Protein AF-A0A1Q6YD82-F1 (afdb_monomer_lite)

Sequence (208 aa):
MDAFDALAGPDLHSLDPSGGVLVVTTYWRPRSGDPNPEQPGEKLSILSYLPTDADELCPCGSGNSFGACCQPLPYWRPVCPNPGMQGYSLVHPQSARFTTIPAEVVYAFLQDDERLYCVEDTPQRAFWTYWGDPAFDTPPFGTLCFGDLELQENHTLSVSGLSDARMEVLLDLLSPLRLGTPKIQRDAFPRLEKPARKTSRRKRRRIF

Secondary structure (DSSP, 8-state):
--HHHHH--S-GGGS-TTSEEEEEEEEEEEPTT-SSTTSSEEEEEEEEEEE--TTSBPTTSSSSBGGGTTTT-SEE--EEEPGGG--EEE---EEEEEES--HHHHHHHHHH-TTEEEEEEETTEEEEEE-TTTT-EETTTEEE--EEEEEETTTEEEEEESSHHHHHHHHHHTGGG-----EEEE-----EEPPP------------

Structure (mmCIF, N/CA/C/O backbone):
data_AF-A0A1Q6YD82-F1
#
_entry.id   AF-A0A1Q6YD82-F1
#
loop_
_atom_site.group_PDB
_atom_site.id
_atom_site.type_symbol
_atom_site.label_atom_id
_atom_site.label_alt_id
_atom_site.label_comp_id
_atom_site.label_asym_id
_atom_site.label_entity_id
_atom_site.label_seq_id
_atom_site.pdbx_PDB_ins_code
_atom_site.Cartn_x
_atom_site.Cartn_y
_atom_site.Cartn_z
_atom_site.occupancy
_atom_site.B_iso_or_equiv
_atom_site.auth_seq_id
_atom_site.auth_comp_id
_atom_site.auth_asym_id
_atom_site.auth_atom_id
_atom_site.pdbx_PDB_model_num
ATOM 1 N N . MET A 1 1 ? 0.588 21.227 -6.118 1.00 43.66 1 MET A N 1
ATOM 2 C CA . MET A 1 1 ? 1.764 20.461 -5.675 1.00 43.66 1 MET A CA 1
ATOM 3 C C . MET A 1 1 ? 1.416 19.016 -5.946 1.00 43.66 1 MET A C 1
ATOM 5 O O . MET A 1 1 ? 0.364 18.592 -5.476 1.00 43.66 1 MET A O 1
ATOM 9 N N . ASP A 1 2 ? 2.153 18.354 -6.836 1.00 56.25 2 ASP A N 1
ATOM 10 C CA . ASP A 1 2 ? 1.867 16.968 -7.218 1.00 56.25 2 ASP A CA 1
ATOM 11 C C . ASP A 1 2 ? 2.064 16.059 -5.990 1.00 56.25 2 ASP A C 1
ATOM 13 O O . ASP A 1 2 ? 2.921 16.331 -5.148 1.00 56.25 2 ASP A O 1
ATOM 17 N N . ALA A 1 3 ? 1.279 14.987 -5.866 1.00 55.94 3 ALA A N 1
ATOM 18 C CA . ALA A 1 3 ? 1.487 13.967 -4.838 1.00 55.94 3 ALA A CA 1
ATOM 19 C C . ALA A 1 3 ? 2.928 13.433 -4.877 1.00 55.94 3 ALA A C 1
ATOM 21 O O . ALA A 1 3 ? 3.490 13.101 -3.839 1.00 55.94 3 ALA A O 1
ATOM 22 N N . PHE A 1 4 ? 3.559 13.426 -6.053 1.00 55.34 4 PHE A N 1
ATOM 23 C CA . PHE A 1 4 ? 4.973 13.092 -6.191 1.00 55.34 4 PHE A CA 1
ATOM 24 C C . PHE A 1 4 ? 5.925 14.193 -5.739 1.00 55.34 4 PHE A C 1
ATOM 26 O O . PHE A 1 4 ? 6.947 13.851 -5.166 1.00 55.34 4 PHE A O 1
ATOM 33 N N . ASP A 1 5 ? 5.603 15.478 -5.909 1.00 54.44 5 ASP A N 1
ATOM 34 C CA . ASP A 1 5 ? 6.431 16.572 -5.372 1.00 54.44 5 ASP A CA 1
ATOM 35 C C . ASP A 1 5 ? 6.497 16.511 -3.839 1.00 54.44 5 ASP A C 1
ATOM 37 O O . ASP A 1 5 ? 7.503 16.877 -3.239 1.00 54.44 5 ASP A O 1
ATOM 41 N N . ALA A 1 6 ? 5.426 16.023 -3.201 1.00 57.69 6 ALA A N 1
ATOM 42 C CA . ALA A 1 6 ? 5.379 15.800 -1.759 1.00 57.69 6 ALA A CA 1
ATOM 43 C C . ALA A 1 6 ? 6.168 14.553 -1.306 1.00 57.69 6 ALA A C 1
ATOM 45 O O . ALA A 1 6 ? 6.563 14.475 -0.145 1.00 57.69 6 ALA A O 1
ATOM 46 N N . LEU A 1 7 ? 6.388 13.581 -2.202 1.00 59.81 7 LEU A N 1
ATOM 47 C CA . LEU A 1 7 ? 7.054 12.300 -1.915 1.00 59.81 7 LEU A CA 1
ATOM 48 C C . LEU A 1 7 ? 8.500 12.223 -2.425 1.00 59.81 7 LEU A C 1
ATOM 50 O O . LEU A 1 7 ? 9.268 11.364 -1.987 1.00 59.81 7 LEU A O 1
ATOM 54 N N . ALA A 1 8 ? 8.864 13.072 -3.381 1.00 57.47 8 ALA A N 1
ATOM 55 C CA . ALA A 1 8 ? 10.158 13.073 -4.033 1.00 57.47 8 ALA A CA 1
ATOM 56 C C . ALA A 1 8 ? 11.195 13.781 -3.155 1.00 57.47 8 ALA A C 1
ATOM 58 O O . ALA A 1 8 ? 11.145 14.991 -2.941 1.00 57.47 8 ALA A O 1
ATOM 59 N N . GLY A 1 9 ? 12.166 13.003 -2.670 1.00 58.22 9 GLY A N 1
ATOM 60 C CA . GLY A 1 9 ? 13.460 13.514 -2.217 1.00 58.22 9 GLY A CA 1
ATOM 61 C C . GLY A 1 9 ? 14.303 14.048 -3.394 1.00 58.22 9 GLY A C 1
ATOM 62 O O . GLY A 1 9 ? 13.735 14.433 -4.413 1.00 58.22 9 GLY A O 1
ATOM 63 N N . PRO A 1 10 ? 15.648 14.105 -3.292 1.00 50.78 10 PRO A N 1
ATOM 64 C CA . PRO A 1 10 ? 16.504 14.833 -4.236 1.00 50.78 10 PRO A CA 1
ATOM 65 C C . PRO A 1 10 ? 16.157 14.559 -5.708 1.00 50.78 10 PRO A C 1
ATOM 67 O O . PRO A 1 10 ? 16.066 13.414 -6.135 1.00 50.78 10 PRO A O 1
ATOM 70 N N . ASP A 1 11 ? 15.954 15.664 -6.426 1.00 67.94 11 ASP A N 1
ATOM 71 C CA . ASP A 1 11 ? 15.552 15.833 -7.823 1.00 67.94 11 ASP A CA 1
ATOM 72 C C . ASP A 1 11 ? 15.415 14.541 -8.658 1.00 67.94 11 ASP A C 1
ATOM 74 O O . ASP A 1 11 ? 16.402 13.989 -9.158 1.00 67.94 11 ASP A O 1
ATOM 78 N N . LEU A 1 12 ? 14.167 14.104 -8.881 1.00 69.75 12 LEU A N 1
ATOM 79 C CA . LEU A 1 12 ? 13.794 13.018 -9.800 1.00 69.75 12 LEU A CA 1
ATOM 80 C C . LEU A 1 12 ? 14.425 13.172 -11.197 1.00 69.75 12 LEU A C 1
ATOM 82 O O . LEU A 1 12 ? 14.598 12.179 -11.906 1.00 69.75 12 LEU A O 1
ATOM 86 N N . HIS A 1 13 ? 14.804 14.391 -11.603 1.00 71.00 13 HIS A N 1
ATOM 87 C CA . HIS A 1 13 ? 15.497 14.649 -12.866 1.00 71.00 13 HIS A CA 1
ATOM 88 C C . HIS A 1 13 ? 16.935 14.106 -12.922 1.00 71.00 13 HIS A C 1
ATOM 90 O O . HIS A 1 13 ? 17.518 14.061 -14.009 1.00 71.00 13 HIS A O 1
ATOM 96 N N . SER A 1 14 ? 17.514 13.698 -11.789 1.00 76.88 14 SER A N 1
ATOM 97 C CA . SER A 1 14 ? 18.852 13.096 -11.711 1.00 76.88 14 SER A CA 1
ATOM 98 C C . SER A 1 14 ? 18.877 11.584 -11.979 1.00 76.88 14 SER A C 1
ATOM 100 O O . SER A 1 14 ? 19.946 11.034 -12.250 1.00 76.88 14 SER A O 1
ATOM 102 N N . LEU A 1 15 ? 17.719 10.917 -11.939 1.00 84.19 15 LEU A N 1
ATOM 103 C CA . LEU A 1 15 ? 17.589 9.474 -12.158 1.00 84.19 15 LEU A CA 1
ATOM 104 C C . LEU A 1 15 ? 17.652 9.118 -13.651 1.00 84.19 15 LEU A C 1
ATOM 106 O O . LEU A 1 15 ? 17.243 9.913 -14.500 1.00 84.19 15 LEU A O 1
ATOM 110 N N . ASP A 1 16 ? 18.114 7.905 -13.989 1.00 87.69 16 ASP A N 1
ATOM 111 C CA . ASP A 1 16 ? 17.990 7.392 -15.361 1.00 87.69 16 ASP A CA 1
ATOM 112 C C . ASP A 1 16 ? 16.533 6.976 -15.627 1.00 87.69 16 ASP A C 1
ATOM 114 O O . ASP A 1 16 ? 16.087 5.954 -15.104 1.00 87.69 16 ASP A O 1
ATOM 118 N N . PRO A 1 17 ? 15.779 7.692 -16.483 1.00 86.31 17 PRO A N 1
ATOM 119 C CA . PRO A 1 17 ? 14.389 7.356 -16.786 1.00 86.31 17 PRO A CA 1
ATOM 120 C C . PRO A 1 17 ? 14.174 5.963 -17.386 1.00 86.31 17 PRO A C 1
ATOM 122 O O . PRO A 1 17 ? 13.046 5.471 -17.443 1.00 86.31 17 PRO A O 1
ATOM 125 N N . SER A 1 18 ? 15.231 5.349 -17.913 1.00 90.44 18 SER A N 1
ATOM 126 C CA . SER A 1 18 ? 15.182 4.036 -18.558 1.00 90.44 18 SER A CA 1
ATOM 127 C C . SER A 1 18 ? 15.859 2.936 -17.743 1.00 90.44 18 SER A C 1
ATOM 129 O O . SER A 1 18 ? 15.868 1.800 -18.203 1.00 90.44 18 SER A O 1
ATOM 131 N N . GLY A 1 19 ? 16.438 3.243 -16.581 1.00 91.88 19 GLY A N 1
ATOM 132 C CA . GLY A 1 19 ? 17.261 2.292 -15.829 1.00 91.88 19 GLY A CA 1
ATOM 133 C C . GLY A 1 19 ? 16.554 1.622 -14.652 1.00 91.88 19 GLY A C 1
ATOM 134 O O . GLY A 1 19 ? 17.240 1.061 -13.804 1.00 91.88 19 GLY A O 1
ATOM 135 N N . GLY A 1 20 ? 15.235 1.784 -14.508 1.00 94.00 20 GLY A N 1
ATOM 136 C CA . GLY A 1 20 ? 14.529 1.326 -13.316 1.00 94.00 20 GLY A CA 1
ATOM 137 C C . GLY A 1 20 ? 13.074 1.764 -13.224 1.00 94.00 20 GLY A C 1
ATOM 138 O O . GLY A 1 20 ? 12.475 2.237 -14.195 1.00 94.00 20 GLY A O 1
ATOM 139 N N . VAL A 1 21 ? 12.509 1.618 -12.029 1.00 94.69 21 VAL A N 1
ATOM 140 C CA . VAL A 1 21 ? 11.152 2.049 -11.669 1.00 94.69 21 VAL A CA 1
ATOM 141 C C . VAL A 1 21 ? 11.162 2.856 -10.374 1.00 94.69 21 VAL A C 1
ATOM 143 O O . VAL A 1 21 ? 12.097 2.786 -9.579 1.00 94.69 21 VAL A O 1
ATOM 146 N N . LEU A 1 22 ? 10.097 3.620 -10.150 1.00 94.25 22 LEU A N 1
ATOM 147 C CA . LEU A 1 22 ? 9.869 4.281 -8.870 1.00 94.25 22 LEU A CA 1
ATOM 148 C C . LEU A 1 22 ? 9.082 3.355 -7.947 1.00 94.25 22 LEU A C 1
ATOM 150 O O . LEU A 1 22 ? 8.124 2.719 -8.387 1.00 94.25 22 LEU A O 1
ATOM 154 N N . VAL A 1 23 ? 9.457 3.310 -6.675 1.00 95.06 23 VAL A N 1
ATOM 155 C CA . VAL A 1 23 ? 8.796 2.512 -5.646 1.00 95.06 23 VAL A CA 1
ATOM 156 C C . VAL A 1 23 ? 8.188 3.449 -4.611 1.00 95.06 23 VAL A C 1
ATOM 158 O O . VAL A 1 23 ? 8.889 4.265 -4.021 1.00 95.06 23 VAL A O 1
ATOM 161 N N . VAL A 1 24 ? 6.881 3.333 -4.397 1.00 94.56 24 VAL A N 1
ATOM 162 C CA . VAL A 1 24 ? 6.167 3.996 -3.307 1.00 94.56 24 VAL A CA 1
ATOM 163 C C . VAL A 1 24 ? 6.117 3.032 -2.134 1.00 94.56 24 VAL A C 1
ATOM 165 O O . VAL A 1 24 ? 5.466 1.985 -2.205 1.00 94.56 24 VAL A O 1
ATOM 168 N N . THR A 1 25 ? 6.784 3.402 -1.048 1.00 94.62 25 THR A N 1
ATOM 169 C CA . THR A 1 25 ? 6.728 2.662 0.210 1.00 94.62 25 THR A CA 1
ATOM 170 C C . THR A 1 25 ? 6.142 3.544 1.289 1.00 94.62 25 THR A C 1
ATOM 172 O O . THR A 1 25 ? 6.463 4.727 1.387 1.00 94.62 25 THR A O 1
ATOM 175 N N . THR A 1 26 ? 5.284 2.959 2.111 1.00 94.19 26 THR A N 1
ATOM 176 C CA . THR A 1 26 ? 4.690 3.647 3.244 1.00 94.19 26 THR A CA 1
ATOM 177 C C . THR A 1 26 ? 5.098 2.943 4.520 1.00 94.19 26 THR A C 1
ATOM 179 O O . THR A 1 26 ? 5.109 1.717 4.562 1.00 94.19 26 THR A O 1
ATOM 182 N N . TYR A 1 27 ? 5.429 3.727 5.532 1.00 93.06 27 TYR A N 1
ATOM 183 C CA . TYR A 1 27 ? 5.873 3.286 6.839 1.00 93.06 27 TYR A CA 1
ATOM 184 C C . TYR A 1 27 ? 5.034 3.949 7.918 1.00 93.06 27 TYR A C 1
ATOM 186 O O . TYR A 1 27 ? 4.538 5.064 7.739 1.00 93.06 27 TYR A O 1
ATOM 194 N N . TRP A 1 28 ? 4.919 3.278 9.049 1.00 91.94 28 TRP A N 1
ATOM 195 C CA . TRP A 1 28 ? 4.417 3.836 10.286 1.00 91.94 28 TRP A CA 1
ATOM 196 C C . TRP A 1 28 ? 5.555 3.865 11.293 1.00 91.94 28 TRP A C 1
ATOM 198 O O . TRP A 1 28 ? 6.347 2.924 11.378 1.00 91.94 28 TRP A O 1
ATOM 208 N N . ARG A 1 29 ? 5.644 4.947 12.060 1.00 90.00 29 ARG A N 1
ATOM 209 C CA . ARG A 1 29 ? 6.560 5.028 13.195 1.00 90.00 29 ARG A CA 1
ATOM 210 C C . ARG A 1 29 ? 5.974 5.863 14.331 1.00 90.00 29 ARG A C 1
ATOM 212 O O . ARG A 1 29 ? 5.173 6.762 14.063 1.00 90.00 29 ARG A O 1
ATOM 219 N N . PRO A 1 30 ? 6.441 5.648 15.568 1.00 86.81 30 PRO A N 1
ATOM 220 C CA . PRO A 1 30 ? 6.255 6.584 16.670 1.00 86.81 30 PRO A CA 1
ATOM 221 C C . PRO A 1 30 ? 6.639 8.018 16.297 1.00 86.81 30 PRO A C 1
ATOM 223 O O . PRO A 1 30 ? 7.637 8.243 15.603 1.00 86.81 30 PRO A O 1
ATOM 226 N N . ARG A 1 31 ? 5.895 9.007 16.802 1.00 83.25 31 ARG A N 1
ATOM 227 C CA . ARG A 1 31 ? 6.305 10.413 16.686 1.00 83.25 31 ARG A CA 1
ATOM 228 C C . ARG A 1 31 ? 7.474 10.694 17.621 1.00 83.25 31 ARG A C 1
ATOM 230 O O . ARG A 1 31 ? 7.479 10.309 18.788 1.00 83.25 31 ARG A O 1
ATOM 237 N N . SER A 1 32 ? 8.465 11.422 17.116 1.00 77.31 32 SER A N 1
ATOM 238 C CA . SER A 1 32 ? 9.599 11.844 17.938 1.00 77.31 32 SER A CA 1
ATOM 239 C C . SER A 1 32 ? 9.132 12.774 19.062 1.00 77.31 32 SER A C 1
ATOM 241 O O . SER A 1 32 ? 8.572 13.834 18.792 1.00 77.31 32 SER A O 1
ATOM 243 N N . GLY A 1 33 ? 9.433 12.411 20.311 1.00 75.00 33 GLY A N 1
ATOM 244 C CA . GLY A 1 33 ? 9.102 13.211 21.495 1.00 75.00 33 GLY A CA 1
ATOM 245 C C . GLY A 1 33 ? 7.693 12.992 22.051 1.00 75.00 33 GLY A C 1
ATOM 246 O O . GLY A 1 33 ? 7.305 13.724 22.961 1.00 75.00 33 GLY A O 1
ATOM 247 N N . ASP A 1 34 ? 6.944 12.011 21.537 1.00 78.06 34 ASP A N 1
ATOM 248 C CA . ASP A 1 34 ? 5.669 11.617 22.135 1.00 78.06 34 ASP A CA 1
ATOM 249 C C . ASP A 1 34 ? 5.903 10.970 23.517 1.00 78.06 34 ASP A C 1
ATOM 251 O O . ASP A 1 34 ? 6.768 10.092 23.628 1.00 78.06 34 ASP A O 1
ATOM 255 N N . PRO A 1 35 ? 5.190 11.388 24.586 1.00 75.06 35 PRO A N 1
ATOM 256 C CA . PRO A 1 35 ? 5.278 10.728 25.888 1.00 75.06 35 PRO A CA 1
ATOM 257 C C . PRO A 1 35 ? 4.839 9.259 25.845 1.00 75.06 35 PRO A C 1
ATOM 259 O O . PRO A 1 35 ? 5.261 8.488 26.708 1.00 75.06 35 PRO A O 1
ATOM 262 N N . ASN A 1 36 ? 4.017 8.873 24.865 1.00 73.31 36 ASN A N 1
ATOM 263 C CA . ASN A 1 36 ? 3.669 7.489 24.597 1.00 73.31 36 ASN A CA 1
ATOM 264 C C . ASN A 1 36 ? 4.132 7.114 23.177 1.00 73.31 36 ASN A C 1
ATOM 266 O O . ASN A 1 36 ? 3.394 7.308 22.216 1.00 73.31 36 ASN A O 1
ATOM 270 N N . PRO A 1 37 ? 5.348 6.567 23.006 1.00 68.50 37 PRO A N 1
ATOM 271 C CA . PRO A 1 37 ? 5.871 6.264 21.675 1.00 68.50 37 PRO A CA 1
ATOM 272 C C . PRO A 1 37 ? 5.014 5.237 20.924 1.00 68.50 37 PRO A C 1
ATOM 274 O O . PRO A 1 37 ? 5.007 5.233 19.699 1.00 68.50 37 PRO A O 1
ATOM 277 N N . GLU A 1 38 ? 4.243 4.412 21.628 1.00 66.56 38 GLU A N 1
ATOM 278 C CA . GLU A 1 38 ? 3.332 3.467 20.989 1.00 66.56 38 GLU A CA 1
ATOM 279 C C . GLU A 1 38 ? 2.109 4.173 20.363 1.00 66.56 38 GLU A C 1
ATOM 281 O O . GLU A 1 38 ? 1.569 3.688 19.376 1.00 66.56 38 GLU A O 1
ATOM 286 N N . GLN A 1 39 ? 1.667 5.343 20.854 1.00 68.12 39 GLN A N 1
ATOM 287 C CA . GLN A 1 39 ? 0.498 6.053 20.303 1.00 68.12 39 GLN A CA 1
ATOM 288 C C . GLN A 1 39 ? 0.482 7.565 20.624 1.00 68.12 39 GLN A C 1
ATOM 290 O O . GLN A 1 39 ? 0.620 7.906 21.799 1.00 68.12 39 GLN A O 1
ATOM 295 N N . PRO A 1 40 ? 0.124 8.466 19.674 1.00 73.88 40 PRO A N 1
ATOM 296 C CA . PRO A 1 40 ? -0.106 8.257 18.238 1.00 73.88 40 PRO A CA 1
ATOM 297 C C . PRO A 1 40 ? 1.164 8.408 17.375 1.00 73.88 40 PRO A C 1
ATOM 299 O O . PRO A 1 40 ? 1.996 9.293 17.572 1.00 73.88 40 PRO A O 1
ATOM 302 N N . GLY A 1 41 ? 1.270 7.592 16.325 1.00 80.56 41 GLY A N 1
ATOM 303 C CA . GLY A 1 41 ? 2.386 7.638 15.375 1.00 80.56 41 GLY A CA 1
ATOM 304 C C . GLY A 1 41 ? 2.234 8.642 14.223 1.00 80.56 41 GLY A C 1
ATOM 305 O O . GLY A 1 41 ? 1.307 9.459 14.146 1.00 80.56 41 GLY A O 1
ATOM 306 N N . GLU A 1 42 ? 3.178 8.583 13.291 1.00 86.50 42 GLU A N 1
ATOM 307 C CA . GLU A 1 42 ? 3.117 9.246 11.992 1.00 86.50 42 GLU A CA 1
ATOM 308 C C . GLU A 1 42 ? 3.302 8.246 10.851 1.00 86.50 42 GLU A C 1
ATOM 310 O O . GLU A 1 42 ? 4.023 7.252 10.962 1.00 86.50 42 GLU A O 1
ATOM 315 N N . LYS A 1 43 ? 2.637 8.536 9.732 1.00 88.94 43 LYS A N 1
ATOM 316 C CA . LYS A 1 43 ? 2.723 7.748 8.510 1.00 88.94 43 LYS A CA 1
ATOM 317 C C . LYS A 1 43 ? 3.652 8.452 7.531 1.00 88.94 43 LYS A C 1
ATOM 319 O O . LYS A 1 43 ? 3.345 9.541 7.049 1.00 88.94 43 LYS A O 1
ATOM 324 N N . LEU A 1 44 ? 4.785 7.828 7.241 1.00 89.31 44 LEU A N 1
ATOM 325 C CA . LEU A 1 44 ? 5.798 8.333 6.325 1.00 89.31 44 LEU A CA 1
ATOM 326 C C . LEU A 1 44 ? 5.647 7.634 4.977 1.00 89.31 44 LEU A C 1
ATOM 328 O O . LEU A 1 44 ? 5.667 6.411 4.907 1.00 89.31 44 LEU A O 1
ATOM 332 N N . SER A 1 45 ? 5.525 8.392 3.894 1.00 90.19 45 SER A N 1
ATOM 333 C CA . SER A 1 45 ? 5.568 7.833 2.541 1.00 90.19 45 SER A CA 1
ATOM 334 C C . SER A 1 45 ? 6.852 8.271 1.849 1.00 90.19 45 SER A C 1
ATOM 336 O O . SER A 1 45 ? 7.217 9.442 1.897 1.00 90.19 45 SER A O 1
ATOM 338 N N . ILE A 1 46 ? 7.543 7.318 1.233 1.00 89.75 46 ILE A N 1
ATOM 339 C CA . ILE A 1 46 ? 8.833 7.511 0.574 1.00 89.75 46 ILE A CA 1
ATOM 340 C C . ILE A 1 46 ? 8.713 7.047 -0.871 1.00 89.75 46 ILE A C 1
ATOM 342 O O . ILE A 1 46 ? 8.194 5.964 -1.149 1.00 89.75 46 ILE A O 1
ATOM 346 N N . LEU A 1 47 ? 9.241 7.861 -1.779 1.00 90.12 47 LEU A N 1
ATOM 347 C CA . LEU A 1 47 ? 9.484 7.481 -3.160 1.00 90.12 47 LEU A CA 1
ATOM 348 C C . LEU A 1 47 ? 10.962 7.115 -3.325 1.00 90.12 47 LEU A C 1
ATOM 350 O O . LEU A 1 47 ? 11.837 7.963 -3.150 1.00 90.12 47 LEU A O 1
ATOM 354 N N . SER A 1 48 ? 11.248 5.861 -3.659 1.00 90.69 48 SER A N 1
ATOM 355 C CA . SER A 1 48 ? 12.603 5.382 -3.943 1.00 90.69 48 SER A CA 1
ATOM 356 C C . SER A 1 48 ? 12.746 4.942 -5.399 1.00 90.69 48 SER A C 1
ATOM 358 O O . SER A 1 48 ? 11.766 4.785 -6.126 1.00 90.69 48 SER A O 1
ATOM 360 N N . TYR A 1 49 ? 13.988 4.786 -5.850 1.00 92.44 49 TYR A N 1
ATOM 361 C CA . TYR A 1 49 ? 14.308 4.305 -7.189 1.00 92.44 49 TYR A CA 1
ATOM 362 C C . TYR A 1 49 ? 14.848 2.882 -7.101 1.00 92.44 49 TYR A C 1
ATOM 364 O O . TYR A 1 49 ? 15.810 2.631 -6.375 1.00 92.44 49 TYR A O 1
ATOM 372 N N . LEU A 1 50 ? 14.233 1.969 -7.847 1.00 94.50 50 LEU A N 1
ATOM 373 C CA . LEU A 1 50 ? 14.673 0.589 -7.991 1.00 94.50 50 LEU A CA 1
ATOM 374 C C . LEU A 1 50 ? 15.319 0.435 -9.371 1.00 94.50 50 LEU A C 1
ATOM 376 O O . LEU A 1 50 ? 14.590 0.463 -10.367 1.00 94.50 50 LEU A O 1
ATOM 380 N N . PRO A 1 51 ? 16.656 0.295 -9.453 1.00 95.19 51 PRO A N 1
ATOM 381 C CA . PRO A 1 51 ? 17.320 -0.077 -10.694 1.00 95.19 51 PRO A CA 1
ATOM 382 C C . PRO A 1 51 ? 16.745 -1.385 -11.241 1.00 95.19 51 PRO A C 1
ATOM 384 O O . PRO A 1 51 ? 16.410 -2.288 -10.475 1.00 95.19 51 PRO A O 1
ATOM 387 N N . THR A 1 52 ? 16.578 -1.469 -12.555 1.00 95.75 52 THR A N 1
ATOM 388 C CA . THR A 1 52 ? 16.037 -2.656 -13.225 1.00 95.75 52 THR A CA 1
ATOM 389 C C . THR A 1 52 ? 16.612 -2.735 -14.628 1.00 95.75 52 THR A C 1
ATOM 391 O O . THR A 1 52 ? 16.465 -1.796 -15.420 1.00 95.75 52 THR A O 1
ATOM 394 N N . ASP A 1 53 ? 17.246 -3.856 -14.939 1.00 96.56 53 ASP A N 1
ATOM 395 C CA . ASP A 1 53 ? 17.820 -4.112 -16.252 1.00 96.56 53 ASP A CA 1
ATOM 396 C C . ASP A 1 53 ? 16.741 -4.552 -17.252 1.00 96.56 53 ASP A C 1
ATOM 398 O O . ASP A 1 53 ? 15.660 -5.023 -16.901 1.00 96.56 53 ASP A O 1
ATOM 402 N N . ALA A 1 54 ? 16.994 -4.334 -18.544 1.00 97.00 54 ALA A N 1
ATOM 403 C CA . ALA A 1 54 ? 15.980 -4.511 -19.588 1.00 97.00 54 ALA A CA 1
ATOM 404 C C . ALA A 1 54 ? 15.505 -5.971 -19.747 1.00 97.00 54 ALA A C 1
ATOM 406 O O . ALA A 1 54 ? 14.385 -6.206 -20.209 1.00 97.00 54 ALA A O 1
ATOM 407 N N . ASP A 1 55 ? 16.353 -6.935 -19.404 1.00 97.81 55 ASP A N 1
ATOM 408 C CA . ASP A 1 55 ? 16.100 -8.374 -19.469 1.00 97.81 55 ASP A CA 1
ATOM 409 C C . ASP A 1 55 ? 15.484 -8.947 -18.183 1.00 97.81 55 ASP A C 1
ATOM 411 O O . ASP A 1 55 ? 14.888 -10.024 -18.233 1.00 97.81 55 ASP A O 1
ATOM 415 N N . GLU A 1 56 ? 15.535 -8.216 -17.067 1.00 97.44 56 GLU A N 1
ATOM 416 C CA . GLU A 1 56 ? 14.881 -8.611 -15.818 1.00 97.44 56 GLU A CA 1
ATOM 417 C C . GLU A 1 56 ? 13.354 -8.573 -15.936 1.00 97.44 56 GLU A C 1
ATOM 419 O O . GLU A 1 56 ? 12.778 -7.819 -16.728 1.00 97.44 56 GLU A O 1
ATOM 424 N N . LEU A 1 57 ? 12.666 -9.371 -15.112 1.00 97.50 57 LEU A N 1
ATOM 425 C CA . LEU A 1 57 ? 11.211 -9.294 -14.992 1.00 97.50 57 LEU A CA 1
ATOM 426 C C . LEU A 1 57 ? 10.796 -7.903 -14.516 1.00 97.50 57 LEU A C 1
ATOM 428 O O . LEU A 1 57 ? 11.335 -7.363 -13.553 1.00 97.50 57 LEU A O 1
ATOM 432 N N . CYS A 1 58 ? 9.791 -7.330 -15.171 1.00 97.44 58 CYS A N 1
ATOM 433 C CA . CYS A 1 58 ? 9.328 -6.000 -14.837 1.00 97.44 58 CYS A CA 1
ATOM 434 C C . CYS A 1 58 ? 8.694 -5.991 -13.430 1.00 97.44 58 CYS A C 1
ATOM 436 O O . CYS A 1 58 ? 7.701 -6.697 -13.218 1.00 97.44 58 CYS A O 1
ATOM 438 N N . PRO A 1 59 ? 9.137 -5.106 -12.511 1.00 96.88 59 PRO A N 1
ATOM 439 C CA . PRO A 1 59 ? 8.600 -5.029 -11.147 1.00 96.88 59 PRO A CA 1
ATOM 440 C C . PRO A 1 59 ? 7.111 -4.671 -11.056 1.00 96.88 59 PRO A C 1
ATOM 442 O O . PRO A 1 59 ? 6.517 -4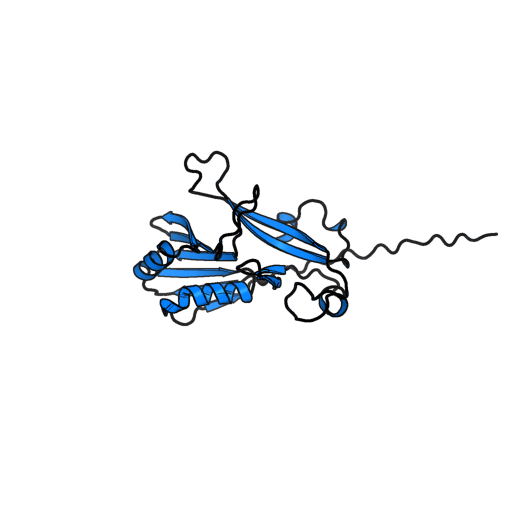.720 -9.991 1.00 96.88 59 PRO A O 1
ATOM 445 N N . CYS A 1 60 ? 6.469 -4.296 -12.161 1.00 95.06 60 CYS A N 1
ATOM 446 C CA . CYS A 1 60 ? 5.043 -3.989 -12.178 1.00 95.06 60 CYS A CA 1
ATOM 447 C C . CYS A 1 60 ? 4.140 -5.220 -11.981 1.00 95.06 60 CYS A C 1
ATOM 449 O O . CYS A 1 60 ? 2.930 -5.049 -11.854 1.00 95.06 60 CYS A O 1
ATOM 451 N N . GLY A 1 61 ? 4.704 -6.434 -12.011 1.00 92.56 61 GLY A N 1
ATOM 452 C CA . GLY A 1 61 ? 3.962 -7.688 -11.864 1.00 92.56 61 GLY A CA 1
ATOM 453 C C . GLY A 1 61 ? 3.336 -8.211 -13.162 1.00 92.56 61 GLY A C 1
ATOM 454 O O . GLY A 1 61 ? 2.577 -9.170 -13.129 1.00 92.56 61 GLY A O 1
ATOM 455 N N . SER A 1 62 ? 3.649 -7.622 -14.326 1.00 94.00 62 SER A N 1
ATOM 456 C CA . SER A 1 62 ? 3.045 -8.042 -15.608 1.00 94.00 62 SER A CA 1
ATOM 457 C C . SER A 1 62 ? 3.537 -9.390 -16.152 1.00 94.00 62 SER A C 1
ATOM 459 O O . SER A 1 62 ? 2.982 -9.878 -17.133 1.00 94.00 62 SER A O 1
ATOM 461 N N . GLY A 1 63 ? 4.617 -9.945 -15.593 1.00 94.88 63 GLY A N 1
ATOM 462 C CA . GLY A 1 63 ? 5.284 -11.153 -16.097 1.00 94.88 63 GLY A CA 1
ATOM 463 C C . GLY A 1 63 ? 6.169 -10.946 -17.336 1.00 94.88 63 GLY A C 1
ATOM 464 O O . GLY A 1 63 ? 6.875 -11.867 -17.733 1.00 94.88 63 GLY A O 1
ATOM 465 N N . ASN A 1 64 ? 6.177 -9.752 -17.937 1.00 97.38 64 ASN A N 1
ATOM 466 C CA . ASN A 1 64 ? 7.068 -9.412 -19.053 1.00 97.38 64 ASN A CA 1
ATOM 467 C C . ASN A 1 64 ? 8.427 -8.907 -18.556 1.00 97.38 64 ASN A C 1
ATOM 469 O O . ASN A 1 64 ? 8.528 -8.422 -17.428 1.00 97.38 64 ASN A O 1
ATOM 473 N N . SER A 1 65 ? 9.449 -8.921 -19.419 1.00 98.12 65 SER A N 1
ATOM 474 C CA . SER A 1 65 ? 10.711 -8.233 -19.126 1.00 98.12 65 SER A CA 1
ATOM 475 C C . SER A 1 65 ? 10.527 -6.712 -19.068 1.00 98.12 65 SER A C 1
ATOM 477 O O . SER A 1 65 ? 9.628 -6.148 -19.704 1.00 98.12 65 SER A O 1
ATOM 479 N N . PHE A 1 66 ? 11.373 -6.019 -18.309 1.00 97.69 66 PHE A N 1
ATOM 480 C CA . PHE A 1 66 ? 11.297 -4.571 -18.131 1.00 97.69 66 PHE A CA 1
ATOM 481 C C . PHE A 1 66 ? 11.420 -3.817 -19.460 1.00 97.69 66 PHE A C 1
ATOM 483 O O . PHE A 1 66 ? 10.628 -2.903 -19.721 1.00 97.69 66 PHE A O 1
ATOM 490 N N . GLY A 1 67 ? 12.328 -4.259 -20.335 1.00 97.25 67 GLY A N 1
ATOM 491 C CA . GLY A 1 67 ? 12.554 -3.696 -21.667 1.00 97.25 67 GLY A CA 1
ATOM 492 C C . GLY A 1 67 ? 11.359 -3.810 -22.611 1.00 97.25 67 GLY A C 1
ATOM 493 O O . GLY A 1 67 ? 11.174 -2.958 -23.478 1.00 97.25 67 GLY A O 1
ATOM 494 N N . ALA A 1 68 ? 10.503 -4.813 -22.404 1.00 97.50 68 ALA A N 1
ATOM 495 C CA . ALA A 1 68 ? 9.258 -4.996 -23.148 1.00 97.50 68 ALA A CA 1
ATOM 496 C C . ALA A 1 68 ? 8.025 -4.406 -22.432 1.00 97.50 68 ALA A C 1
ATOM 498 O O . ALA A 1 68 ? 6.918 -4.481 -22.963 1.00 97.50 68 ALA A O 1
ATOM 499 N N . CYS A 1 69 ? 8.192 -3.833 -21.234 1.00 97.06 69 CYS A N 1
ATOM 500 C CA . CYS A 1 69 ? 7.093 -3.406 -20.370 1.00 97.06 69 CYS A CA 1
ATOM 501 C C . CYS A 1 69 ? 7.187 -1.922 -19.977 1.00 97.06 69 CYS A C 1
ATOM 503 O O . CYS A 1 69 ? 6.788 -1.052 -20.751 1.00 97.06 69 CYS A O 1
ATOM 505 N N . CYS A 1 70 ? 7.675 -1.603 -18.772 1.00 95.56 70 CYS A N 1
ATOM 506 C CA . CYS A 1 70 ? 7.673 -0.235 -18.245 1.00 95.56 70 CYS A CA 1
ATOM 507 C C . CYS A 1 70 ? 8.834 0.634 -18.754 1.00 95.56 70 CYS A C 1
ATOM 509 O O . CYS A 1 70 ? 8.741 1.865 -18.691 1.00 95.56 70 CYS A O 1
ATOM 511 N N . GLN A 1 71 ? 9.917 0.037 -19.261 1.00 95.94 71 GLN A N 1
ATOM 512 C CA . GLN A 1 71 ? 11.073 0.786 -19.756 1.00 95.94 71 GLN A CA 1
ATOM 513 C C . GLN A 1 71 ? 10.727 1.736 -20.921 1.00 95.94 71 GLN A C 1
ATOM 515 O O . GLN A 1 71 ? 11.038 2.924 -20.795 1.00 95.94 71 GLN A O 1
ATOM 520 N N . PRO A 1 72 ? 10.053 1.300 -22.010 1.00 95.25 72 PRO A N 1
ATOM 521 C CA . PRO A 1 72 ? 9.793 2.154 -23.175 1.00 95.25 72 PRO A CA 1
ATOM 522 C C . PRO A 1 72 ? 8.699 3.206 -22.954 1.00 95.25 72 PRO A C 1
ATOM 524 O O . PRO A 1 72 ? 8.509 4.072 -23.808 1.00 95.25 72 PRO A O 1
ATOM 527 N N . LEU A 1 73 ? 7.951 3.140 -21.846 1.00 93.94 73 LEU A N 1
ATOM 528 C CA . LEU A 1 73 ? 6.890 4.106 -21.570 1.00 93.94 73 LEU A CA 1
ATOM 529 C C . LEU A 1 73 ? 7.476 5.512 -21.379 1.00 93.94 73 LEU A C 1
ATOM 531 O O . LEU A 1 73 ? 8.513 5.632 -20.721 1.00 93.94 73 LEU A O 1
ATOM 535 N N . PRO A 1 74 ? 6.806 6.569 -21.883 1.00 92.44 74 PRO A N 1
ATOM 536 C CA . PRO A 1 74 ? 7.259 7.952 -21.718 1.00 92.44 74 PRO A CA 1
ATOM 537 C C . PRO A 1 74 ? 7.024 8.499 -20.302 1.00 92.44 74 PRO A C 1
ATOM 539 O O . PRO A 1 74 ? 7.545 9.551 -19.962 1.00 92.44 74 PRO A O 1
ATOM 542 N N . TYR A 1 75 ? 6.302 7.762 -19.459 1.00 91.62 75 TYR A N 1
ATOM 543 C CA . TYR A 1 75 ? 6.021 8.093 -18.067 1.00 91.62 75 TYR A CA 1
ATOM 544 C C . TYR A 1 75 ? 6.461 6.957 -17.140 1.00 91.62 75 TYR A C 1
ATOM 546 O O . TYR A 1 75 ? 6.580 5.795 -17.543 1.00 91.62 75 TYR A O 1
ATOM 554 N N . TRP A 1 76 ? 6.699 7.290 -15.878 1.00 91.19 76 TRP A N 1
ATOM 555 C CA . TRP A 1 76 ? 6.917 6.329 -14.812 1.00 91.19 76 TRP A CA 1
ATOM 556 C C . TRP A 1 76 ? 5.612 5.631 -14.448 1.00 91.19 76 TRP A C 1
ATOM 558 O O . TRP A 1 76 ? 4.558 6.257 -14.333 1.00 91.19 76 TRP A O 1
ATOM 568 N N . ARG A 1 77 ? 5.702 4.323 -14.214 1.00 92.00 77 ARG A N 1
ATOM 569 C CA . ARG A 1 77 ? 4.659 3.531 -13.565 1.00 92.00 77 ARG A CA 1
ATOM 570 C C . ARG A 1 77 ? 5.170 3.102 -12.197 1.00 92.00 77 ARG A C 1
ATOM 572 O O . ARG A 1 77 ? 5.902 2.113 -12.138 1.00 92.00 77 ARG A O 1
ATOM 579 N N . PRO A 1 78 ? 4.860 3.854 -11.131 1.00 94.31 78 PRO A N 1
ATOM 580 C CA . PRO A 1 78 ? 5.347 3.502 -9.813 1.00 94.31 78 PRO A CA 1
ATOM 581 C C . PRO A 1 78 ? 4.773 2.170 -9.357 1.00 94.31 78 PRO A C 1
ATOM 583 O O . PRO A 1 78 ? 3.656 1.794 -9.724 1.00 94.31 78 PRO A O 1
ATOM 586 N N . VAL A 1 79 ? 5.555 1.469 -8.555 1.00 96.44 79 VAL A N 1
ATOM 587 C CA . VAL A 1 79 ? 5.188 0.195 -7.945 1.00 96.44 79 VAL A CA 1
ATOM 588 C C . VAL A 1 79 ? 5.214 0.324 -6.425 1.00 96.44 79 VAL A C 1
ATOM 590 O O . VAL A 1 79 ? 5.813 1.253 -5.895 1.00 96.44 79 VAL A O 1
ATOM 593 N N . CYS A 1 80 ? 4.559 -0.570 -5.703 1.00 96.44 80 CYS A N 1
ATOM 594 C CA . CYS A 1 80 ? 4.643 -0.666 -4.249 1.00 96.44 80 CYS A CA 1
ATOM 595 C C . CYS A 1 80 ? 4.950 -2.117 -3.855 1.00 96.44 80 CYS A C 1
ATOM 597 O O . CYS A 1 80 ? 4.604 -3.036 -4.605 1.00 96.44 80 CYS A O 1
ATOM 599 N N . PRO A 1 81 ? 5.635 -2.352 -2.722 1.00 96.25 81 PRO A N 1
ATOM 600 C CA . PRO A 1 81 ? 5.971 -3.707 -2.302 1.00 96.25 81 PRO A CA 1
ATOM 601 C C . PRO A 1 81 ? 4.704 -4.499 -1.971 1.00 96.25 81 PRO A C 1
ATOM 603 O O . PRO A 1 81 ? 3.768 -3.957 -1.374 1.00 96.25 81 PRO A O 1
ATOM 606 N N . ASN A 1 82 ? 4.672 -5.772 -2.347 1.00 95.56 82 ASN A N 1
ATOM 607 C CA . ASN A 1 82 ? 3.589 -6.682 -1.984 1.00 95.56 82 ASN A CA 1
ATOM 608 C C . ASN A 1 82 ? 3.723 -7.120 -0.514 1.00 95.56 82 ASN A C 1
ATOM 610 O O . ASN A 1 82 ? 4.850 -7.149 -0.007 1.00 95.56 82 ASN A O 1
ATOM 614 N N . PRO A 1 83 ? 2.614 -7.478 0.167 1.00 92.38 83 PRO A N 1
ATOM 615 C CA . PRO A 1 83 ? 2.667 -8.094 1.493 1.00 92.38 83 PRO A CA 1
ATOM 616 C C . PRO A 1 83 ? 3.686 -9.241 1.552 1.00 92.38 83 PRO A C 1
ATOM 618 O O . PRO A 1 83 ? 3.864 -9.973 0.577 1.00 92.38 83 PRO A O 1
ATOM 621 N N . GLY A 1 84 ? 4.409 -9.361 2.668 1.00 88.06 84 GLY A N 1
ATOM 622 C CA . GLY A 1 84 ? 5.486 -10.351 2.805 1.00 88.06 84 GLY A CA 1
ATOM 623 C C . GLY A 1 84 ? 6.755 -10.029 2.003 1.00 88.06 84 GLY A C 1
ATOM 624 O O . GLY A 1 84 ? 7.614 -10.895 1.854 1.00 88.06 84 GLY A O 1
ATOM 625 N N . MET A 1 85 ? 6.866 -8.817 1.440 1.00 90.94 85 MET A N 1
ATOM 626 C CA . MET A 1 85 ? 7.961 -8.401 0.549 1.00 90.94 85 MET A CA 1
ATOM 627 C C . MET A 1 85 ? 8.119 -9.304 -0.689 1.00 90.94 85 MET A C 1
ATOM 629 O O . MET A 1 85 ? 9.204 -9.425 -1.261 1.00 90.94 85 MET A O 1
ATOM 633 N N . GLN A 1 86 ? 7.020 -9.919 -1.138 1.00 90.12 86 GLN A N 1
ATOM 634 C CA . GLN A 1 86 ? 6.982 -10.839 -2.279 1.00 90.12 86 GLN A CA 1
ATOM 635 C C . GLN A 1 86 ? 6.917 -10.078 -3.612 1.00 90.12 86 GLN A C 1
ATOM 637 O O . GLN A 1 86 ? 5.930 -10.114 -4.351 1.00 90.12 86 GLN A O 1
ATOM 642 N N . GLY A 1 87 ? 7.982 -9.333 -3.903 1.00 93.69 87 GLY A N 1
ATOM 643 C CA . GLY A 1 87 ? 8.077 -8.485 -5.085 1.00 93.69 87 GLY A CA 1
ATOM 644 C C . GLY A 1 87 ? 7.210 -7.229 -4.989 1.00 93.69 87 GLY A C 1
ATOM 645 O O . GLY A 1 87 ? 6.952 -6.699 -3.906 1.00 93.69 87 GLY A O 1
ATOM 646 N N . TYR A 1 88 ? 6.785 -6.735 -6.148 1.00 97.25 88 TYR A N 1
ATOM 647 C CA . TYR A 1 88 ? 6.110 -5.451 -6.287 1.00 97.25 88 TYR A CA 1
ATOM 648 C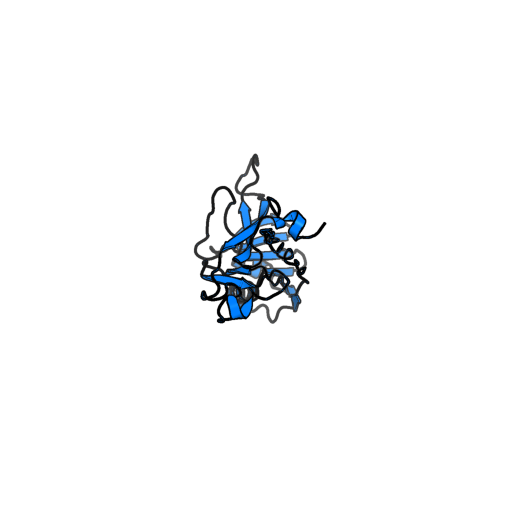 C . TYR A 1 88 ? 4.874 -5.568 -7.182 1.00 97.25 88 TYR A C 1
ATOM 650 O O . TYR A 1 88 ? 4.758 -6.486 -7.995 1.00 97.25 88 TYR A O 1
ATOM 658 N N . SER A 1 89 ? 3.959 -4.614 -7.032 1.00 96.50 89 SER A N 1
ATOM 659 C CA . SER A 1 89 ? 2.795 -4.428 -7.901 1.00 96.50 89 SER A CA 1
ATOM 660 C C . SER A 1 89 ? 2.669 -2.968 -8.300 1.00 96.50 89 SER A C 1
ATOM 662 O O . SER A 1 89 ? 3.132 -2.087 -7.580 1.00 96.50 89 SER A O 1
ATOM 664 N N . LEU A 1 90 ? 2.010 -2.689 -9.425 1.00 95.38 90 LEU A N 1
ATOM 665 C CA . LEU A 1 90 ? 1.680 -1.314 -9.806 1.00 95.38 90 LEU A CA 1
ATOM 666 C C . LEU A 1 90 ? 0.932 -0.580 -8.692 1.00 95.38 90 LEU A C 1
ATOM 668 O O . LEU A 1 90 ? -0.000 -1.125 -8.097 1.00 95.38 90 LEU A O 1
ATOM 672 N N . VAL A 1 91 ? 1.315 0.679 -8.473 1.00 95.44 91 VAL A N 1
ATOM 673 C CA . VAL A 1 91 ? 0.562 1.575 -7.601 1.00 95.44 91 VAL A CA 1
ATOM 674 C C . VAL A 1 91 ? -0.791 1.846 -8.238 1.00 95.44 91 VAL A C 1
ATOM 676 O O . VAL A 1 91 ? -0.893 2.403 -9.332 1.00 95.44 91 VAL A O 1
ATOM 679 N N . HIS A 1 92 ? -1.825 1.435 -7.524 1.00 94.19 92 HIS A N 1
ATOM 680 C CA . HIS A 1 92 ? -3.218 1.588 -7.888 1.00 94.19 92 HIS A CA 1
ATOM 681 C C . HIS A 1 92 ? -4.016 1.808 -6.596 1.00 94.19 92 HIS A C 1
ATOM 683 O O . HIS A 1 92 ? -4.509 0.841 -6.009 1.00 94.19 92 HIS A O 1
ATOM 689 N N . PRO A 1 93 ? -4.060 3.056 -6.089 1.00 95.06 93 PRO A N 1
ATOM 690 C CA . PRO A 1 93 ? -4.724 3.360 -4.834 1.00 95.06 93 PRO A CA 1
ATOM 691 C C . PRO A 1 93 ? -6.218 3.077 -4.942 1.00 95.06 93 PRO A C 1
ATOM 693 O O . PRO A 1 93 ? -6.878 3.458 -5.913 1.00 95.06 93 PRO A O 1
ATOM 696 N N . GLN A 1 94 ? -6.742 2.379 -3.947 1.00 96.50 94 GLN A N 1
ATOM 697 C CA . GLN A 1 94 ? -8.143 2.011 -3.900 1.00 96.50 94 GLN A CA 1
ATOM 698 C C . GLN A 1 94 ? -8.624 1.858 -2.468 1.00 96.50 94 GLN A C 1
ATOM 700 O O . GLN A 1 94 ? -7.858 1.510 -1.564 1.00 96.50 94 GLN A O 1
ATOM 705 N N . SER A 1 95 ? -9.922 2.076 -2.298 1.00 97.56 95 SER A N 1
ATOM 706 C CA . SER A 1 95 ? -10.630 1.879 -1.046 1.00 97.56 95 SER A CA 1
ATOM 707 C C . SER A 1 95 ? -11.813 0.936 -1.232 1.00 97.56 95 SER A C 1
ATOM 709 O O . SER A 1 95 ? -12.484 0.941 -2.265 1.00 97.56 95 SER A O 1
ATOM 711 N N . ALA A 1 96 ? -12.069 0.109 -0.227 1.00 98.06 96 ALA A N 1
ATOM 712 C CA . ALA A 1 96 ? -13.223 -0.767 -0.134 1.00 98.06 96 ALA A CA 1
ATOM 713 C C . ALA A 1 96 ? -14.044 -0.371 1.095 1.00 98.06 96 ALA A C 1
ATOM 715 O O . ALA A 1 96 ? -13.499 -0.180 2.181 1.00 98.06 96 ALA A O 1
ATOM 716 N N . ARG A 1 97 ? -15.359 -0.231 0.923 1.00 98.25 97 ARG A N 1
ATOM 717 C CA . ARG A 1 97 ? -16.264 0.214 1.985 1.00 98.25 97 ARG A CA 1
ATOM 718 C C . ARG A 1 97 ? -17.330 -0.826 2.285 1.00 98.25 97 ARG A C 1
ATOM 720 O O . ARG A 1 97 ? -18.110 -1.182 1.398 1.00 98.25 97 ARG A O 1
ATOM 727 N N . PHE A 1 98 ? -17.407 -1.229 3.547 1.00 98.25 98 PHE A N 1
ATOM 728 C CA . PHE A 1 98 ? -18.494 -2.026 4.105 1.00 98.25 98 PHE A CA 1
ATOM 729 C C . PHE A 1 98 ? -19.359 -1.131 4.988 1.00 98.25 98 PHE A C 1
ATOM 731 O O . PHE A 1 98 ? -18.840 -0.368 5.798 1.00 98.25 98 PHE A O 1
ATOM 738 N N . THR A 1 99 ? -20.676 -1.210 4.834 1.00 95.88 99 THR A N 1
ATOM 739 C CA . THR A 1 99 ? -21.638 -0.402 5.598 1.00 95.88 99 THR A CA 1
ATOM 740 C C . THR A 1 99 ? -22.584 -1.306 6.365 1.00 95.88 99 THR A C 1
ATOM 742 O O . THR A 1 99 ? -22.913 -2.383 5.870 1.00 95.88 99 THR A O 1
ATOM 745 N N . THR A 1 100 ? -23.083 -0.840 7.512 1.00 91.56 100 THR A N 1
ATOM 746 C CA . THR A 1 100 ? -24.062 -1.595 8.319 1.00 91.56 100 THR A CA 1
ATOM 747 C C . THR A 1 100 ? -23.476 -2.920 8.822 1.00 91.56 100 THR A C 1
ATOM 749 O O . THR A 1 100 ? -24.144 -3.951 8.852 1.00 91.56 100 THR A O 1
ATOM 752 N N . ILE A 1 101 ? -22.195 -2.890 9.189 1.00 96.38 101 ILE A N 1
ATOM 753 C CA . ILE A 1 101 ? -21.463 -4.047 9.711 1.00 96.38 101 ILE A CA 1
ATOM 754 C C . ILE A 1 101 ? -21.704 -4.236 11.219 1.00 96.38 101 ILE A C 1
ATOM 756 O O . ILE A 1 101 ? -22.048 -3.273 11.911 1.00 96.38 101 ILE A O 1
ATOM 760 N N . PRO A 1 102 ? -21.499 -5.449 11.763 1.00 96.56 102 PRO A N 1
ATOM 761 C CA . PRO A 1 102 ? -21.484 -5.676 13.206 1.00 96.56 102 PRO A CA 1
ATOM 762 C C . PRO A 1 102 ? -20.196 -5.095 13.820 1.00 96.56 102 PRO A C 1
ATOM 764 O O . PRO A 1 102 ? -19.212 -5.810 13.989 1.00 96.56 102 PRO A O 1
ATOM 767 N N . ALA A 1 103 ? -20.200 -3.792 14.124 1.00 95.62 103 ALA A N 1
ATOM 768 C CA . ALA A 1 103 ? -19.010 -3.026 14.513 1.00 95.62 103 ALA A CA 1
ATOM 769 C C . ALA A 1 103 ? -18.217 -3.658 15.670 1.00 95.62 103 ALA A C 1
ATOM 771 O O . ALA A 1 103 ? -17.013 -3.812 15.538 1.00 95.62 103 ALA A O 1
ATOM 772 N N . GLU A 1 104 ? -18.881 -4.115 16.734 1.00 95.88 104 GLU A N 1
ATOM 773 C CA . GLU A 1 104 ? -18.224 -4.763 17.886 1.00 95.88 104 GLU A CA 1
ATOM 774 C C . GLU A 1 104 ? -17.476 -6.053 17.508 1.00 95.88 104 GLU A C 1
ATOM 776 O O . GLU A 1 104 ? -16.377 -6.316 17.987 1.00 95.88 104 GLU A O 1
ATOM 781 N N . VAL A 1 105 ? -18.056 -6.858 16.610 1.00 97.44 105 VAL A N 1
ATOM 782 C CA . VAL A 1 105 ? -17.437 -8.109 16.135 1.00 97.44 105 VAL A CA 1
ATOM 783 C C . VAL A 1 105 ? -16.233 -7.799 15.253 1.00 97.44 105 VAL A C 1
ATOM 785 O O . VAL A 1 105 ? -15.203 -8.458 15.358 1.00 97.44 105 VAL A O 1
ATOM 788 N N . VAL A 1 106 ? -16.363 -6.788 14.391 1.00 97.88 106 VAL A N 1
ATOM 789 C CA . VAL A 1 106 ? -15.272 -6.315 13.535 1.00 97.88 106 VAL A CA 1
ATOM 790 C C . VAL A 1 106 ? -14.143 -5.742 14.387 1.00 97.88 106 VAL A C 1
ATOM 792 O O . VAL A 1 106 ? -12.998 -6.113 14.173 1.00 97.88 106 VAL A O 1
ATOM 795 N N . TYR A 1 107 ? -14.456 -4.894 15.367 1.00 97.94 107 TYR A N 1
ATOM 796 C CA . TYR A 1 107 ? -13.480 -4.314 16.286 1.00 97.94 107 TYR A CA 1
ATOM 797 C C . TYR A 1 107 ? -12.687 -5.407 17.005 1.00 97.94 107 TYR A C 1
ATOM 799 O O . TYR A 1 107 ? -11.467 -5.435 16.888 1.00 97.94 107 TYR A O 1
ATOM 807 N N . ALA A 1 108 ? -13.367 -6.350 17.668 1.00 97.75 108 ALA A N 1
ATOM 808 C CA . ALA A 1 108 ? -12.698 -7.430 18.394 1.00 97.75 108 ALA A CA 1
ATOM 809 C C . ALA A 1 108 ? -11.812 -8.285 17.472 1.00 97.75 108 ALA A C 1
ATOM 811 O O . ALA A 1 108 ? -10.682 -8.603 17.822 1.00 97.75 108 ALA A O 1
ATOM 812 N N . PHE A 1 109 ? -12.294 -8.600 16.264 1.00 98.31 109 PHE A N 1
ATOM 813 C CA . PHE A 1 109 ? -11.514 -9.346 15.277 1.00 98.31 109 PHE A CA 1
ATOM 814 C C . PHE A 1 109 ? -10.242 -8.608 14.848 1.00 98.31 109 PHE A C 1
ATOM 816 O O . PHE A 1 109 ? -9.184 -9.219 14.768 1.00 98.31 109 PHE A O 1
ATOM 823 N N . LEU A 1 110 ? -10.338 -7.306 14.562 1.00 97.75 110 LEU A N 1
ATOM 824 C CA . LEU A 1 110 ? -9.185 -6.509 14.136 1.00 97.75 110 LEU A CA 1
ATOM 825 C C . LEU A 1 110 ? -8.203 -6.249 15.282 1.00 97.75 110 LEU A C 1
ATOM 827 O O . LEU A 1 110 ? -7.004 -6.158 15.043 1.00 97.75 110 LEU A O 1
ATOM 831 N N . GLN A 1 111 ? -8.706 -6.136 16.511 1.00 96.69 111 GLN A N 1
ATOM 832 C CA . GLN A 1 111 ? -7.892 -5.920 17.702 1.00 96.69 111 GLN A CA 1
ATOM 833 C C . GLN A 1 111 ? -7.040 -7.145 18.066 1.00 96.69 111 GLN A C 1
ATOM 835 O O . GLN A 1 111 ? -5.932 -6.976 18.572 1.00 96.69 111 GLN A O 1
ATOM 840 N N . ASP A 1 112 ? -7.543 -8.350 17.792 1.00 96.44 112 ASP A N 1
ATOM 841 C CA . ASP A 1 112 ? -6.869 -9.613 18.109 1.00 96.44 112 ASP A CA 1
ATOM 842 C C . ASP A 1 112 ? -5.937 -10.119 16.982 1.00 96.44 112 ASP A C 1
ATOM 844 O O . ASP A 1 112 ? -5.196 -11.082 17.192 1.00 96.44 112 ASP A O 1
ATOM 848 N N . ASP A 1 113 ? -5.955 -9.517 15.783 1.00 96.25 113 ASP A N 1
ATOM 849 C CA . ASP A 1 113 ? -5.138 -9.972 14.646 1.00 96.25 113 ASP A CA 1
ATOM 850 C C . ASP A 1 113 ? -3.701 -9.425 14.720 1.00 96.25 113 ASP A C 1
ATOM 852 O O . ASP A 1 113 ? -3.458 -8.229 14.570 1.00 96.25 113 ASP A O 1
ATOM 856 N N . GLU A 1 114 ? -2.724 -10.319 14.891 1.00 93.94 114 GLU A N 1
ATOM 857 C CA . GLU A 1 114 ? -1.302 -9.978 15.072 1.00 93.94 114 GLU A CA 1
ATOM 858 C C . GLU A 1 114 ? -0.646 -9.272 13.874 1.00 93.94 114 GLU A C 1
ATOM 860 O O . GLU A 1 114 ? 0.427 -8.682 14.000 1.00 93.94 114 GLU A O 1
ATOM 865 N N . ARG A 1 115 ? -1.285 -9.312 12.701 1.00 94.88 115 ARG A N 1
ATOM 866 C CA . ARG A 1 115 ? -0.793 -8.672 11.470 1.00 94.88 115 ARG A CA 1
ATOM 867 C C . ARG A 1 115 ? -1.203 -7.203 11.384 1.00 94.88 115 ARG A C 1
ATOM 869 O O . ARG A 1 115 ? -0.810 -6.494 10.445 1.00 94.88 115 ARG A O 1
ATOM 876 N N . LEU A 1 116 ? -2.043 -6.766 12.321 1.00 95.12 116 LEU A N 1
ATOM 877 C CA . LEU A 1 116 ? -2.572 -5.422 12.444 1.00 95.12 116 LEU A CA 1
ATOM 878 C C . LEU A 1 116 ? -1.980 -4.726 13.664 1.00 95.12 116 LEU A C 1
ATOM 880 O O . LEU A 1 116 ? -1.813 -5.305 14.731 1.00 95.12 116 LEU A O 1
ATOM 884 N N . TYR A 1 117 ? -1.723 -3.432 13.512 1.00 92.25 117 TYR A N 1
ATOM 885 C CA . TYR A 1 117 ? -1.342 -2.568 14.619 1.00 92.25 117 TYR A CA 1
ATOM 886 C C . TYR A 1 117 ? -2.362 -1.442 14.774 1.00 92.25 117 TYR A C 1
ATOM 888 O O . TYR A 1 117 ? -2.594 -0.676 13.831 1.00 92.25 117 TYR A O 1
ATOM 896 N N . CYS A 1 118 ? -2.981 -1.351 15.953 1.00 92.94 118 CYS A N 1
ATOM 897 C CA . CYS A 1 118 ? -3.958 -0.316 16.284 1.00 92.94 118 CYS A CA 1
ATOM 898 C C . CYS A 1 118 ? -3.240 1.002 16.610 1.00 92.94 118 CYS A C 1
ATOM 900 O O . CYS A 1 118 ? -2.584 1.129 17.646 1.00 92.94 118 CYS A O 1
ATOM 902 N N . VAL A 1 119 ? -3.346 1.981 15.707 1.00 89.44 119 VAL A N 1
ATOM 903 C CA . VAL A 1 119 ? -2.641 3.275 15.814 1.00 89.44 119 VAL A CA 1
ATOM 904 C C . VAL A 1 119 ? -3.486 4.358 16.475 1.00 89.44 119 VAL A C 1
ATOM 906 O O . VAL A 1 119 ? -2.945 5.359 16.943 1.00 89.44 119 VAL A O 1
ATOM 909 N N . GLU A 1 120 ? -4.806 4.192 16.460 1.00 89.94 120 GLU A N 1
ATOM 910 C CA . GLU A 1 120 ? -5.766 5.113 17.052 1.00 89.94 120 GLU A CA 1
ATOM 911 C C . GLU A 1 120 ? -6.980 4.310 17.508 1.00 89.94 120 GLU A C 1
ATOM 913 O O . GLU A 1 120 ? -7.569 3.585 16.710 1.00 89.94 120 GLU A O 1
ATOM 918 N N . ASP A 1 121 ? -7.353 4.463 18.775 1.00 92.19 121 ASP A N 1
ATOM 919 C CA . ASP A 1 121 ? -8.546 3.852 19.353 1.00 92.19 121 ASP A CA 1
ATOM 920 C C . ASP A 1 121 ? -9.288 4.908 20.174 1.00 92.19 121 ASP A C 1
ATOM 922 O O . ASP A 1 121 ? -8.860 5.320 21.256 1.00 92.19 121 ASP A O 1
ATOM 926 N N . THR A 1 122 ? -10.358 5.438 19.592 1.00 91.19 122 THR A N 1
ATOM 927 C CA . THR A 1 122 ? -11.169 6.508 20.173 1.00 91.19 122 THR A CA 1
ATOM 928 C C . THR A 1 122 ? -12.646 6.147 20.076 1.00 91.19 122 THR A C 1
ATOM 930 O O . THR A 1 122 ? -13.034 5.367 19.205 1.00 91.19 122 THR A O 1
ATOM 933 N N . PRO A 1 123 ? -13.522 6.775 20.881 1.00 86.88 123 PRO A N 1
ATOM 934 C CA . PRO A 1 123 ? -14.961 6.545 20.768 1.00 86.88 123 PRO A CA 1
ATOM 935 C C . PRO A 1 123 ? -15.543 6.830 19.372 1.00 86.88 123 PRO A C 1
ATOM 937 O O . PRO A 1 123 ? -16.574 6.272 19.018 1.00 86.88 123 PRO A O 1
ATOM 940 N N . GLN A 1 124 ? -14.913 7.711 18.585 1.00 91.00 124 GLN A N 1
ATOM 941 C CA . GLN A 1 124 ? -15.397 8.104 17.256 1.00 91.00 124 GLN A CA 1
ATOM 942 C C . GLN A 1 124 ? -14.903 7.176 16.141 1.00 91.00 124 GLN A C 1
ATOM 944 O O . GLN A 1 124 ? -15.555 7.044 15.099 1.00 91.00 124 GLN A O 1
ATOM 949 N N . ARG A 1 125 ? -13.722 6.582 16.320 1.00 93.75 125 ARG A N 1
ATOM 950 C CA . ARG A 1 125 ? -13.110 5.687 15.341 1.00 93.75 125 ARG A CA 1
ATOM 951 C C . ARG A 1 125 ? -11.970 4.881 15.941 1.00 93.75 125 ARG A C 1
ATOM 953 O O . ARG A 1 125 ? -11.254 5.364 16.819 1.00 93.75 125 ARG A O 1
ATOM 960 N N . ALA A 1 126 ? -11.744 3.724 15.340 1.00 95.31 126 ALA A N 1
ATOM 961 C CA . ALA A 1 126 ? -10.540 2.937 15.523 1.00 95.31 126 ALA A CA 1
ATOM 962 C C . ALA A 1 126 ? -9.841 2.737 14.171 1.00 95.31 126 ALA A C 1
ATOM 964 O O . ALA A 1 126 ? -10.496 2.581 13.133 1.00 95.31 126 ALA A O 1
ATOM 965 N N . PHE A 1 127 ? -8.513 2.797 14.172 1.00 94.56 127 PHE A N 1
ATOM 966 C CA . PHE A 1 127 ? -7.687 2.720 12.974 1.00 94.56 127 PHE A CA 1
ATOM 967 C C . PHE A 1 127 ? -6.573 1.701 13.174 1.00 94.56 127 PHE A C 1
ATOM 969 O O . PHE A 1 127 ? -5.771 1.803 14.104 1.00 94.56 127 PHE A O 1
ATOM 976 N N . TRP A 1 128 ? -6.469 0.771 12.232 1.00 95.94 128 TRP A N 1
ATOM 977 C CA . TRP A 1 128 ? -5.414 -0.224 12.179 1.00 95.94 128 TRP A CA 1
ATOM 978 C C . TRP A 1 128 ? -4.591 -0.056 10.918 1.00 95.94 128 TRP A C 1
ATOM 980 O O . TRP A 1 128 ? -5.105 0.227 9.834 1.00 95.94 128 TRP A O 1
ATOM 990 N N . THR A 1 129 ? -3.296 -0.293 11.062 1.00 94.75 129 THR A N 1
ATOM 991 C CA . THR A 1 129 ? -2.402 -0.444 9.924 1.00 94.75 129 THR A CA 1
ATOM 992 C C . THR A 1 129 ? -2.075 -1.916 9.737 1.00 94.75 129 THR A C 1
ATOM 994 O O . THR A 1 129 ? -1.715 -2.599 10.690 1.00 94.75 129 THR A O 1
ATOM 997 N N . TYR A 1 130 ? -2.176 -2.401 8.503 1.00 96.31 130 TYR A N 1
ATOM 998 C CA . TYR A 1 130 ? -1.741 -3.742 8.139 1.00 96.31 130 TYR A CA 1
ATOM 999 C C . TYR A 1 130 ? -0.251 -3.732 7.806 1.00 96.31 130 TYR A C 1
ATOM 1001 O O . TYR A 1 130 ? 0.156 -3.137 6.800 1.00 96.31 130 TYR A O 1
ATOM 1009 N N . TRP A 1 131 ? 0.558 -4.37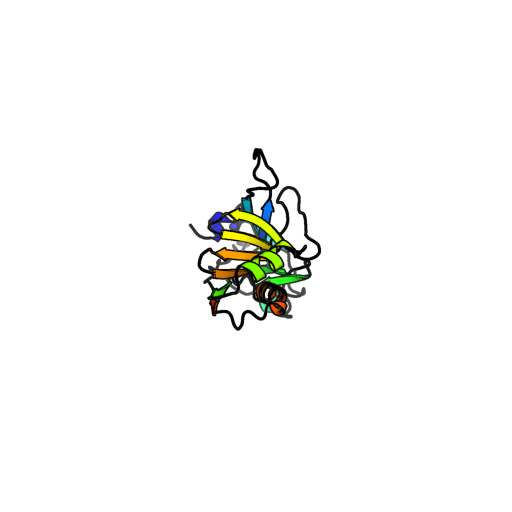7 8.649 1.00 93.31 131 TRP A N 1
ATOM 1010 C CA . TRP A 1 131 ? 2.015 -4.484 8.480 1.00 93.31 131 TRP A CA 1
ATOM 1011 C C . TRP A 1 131 ? 2.463 -5.834 7.920 1.00 93.31 131 TRP A C 1
ATOM 1013 O O . TRP A 1 131 ? 3.630 -5.989 7.564 1.00 93.31 131 TRP A O 1
ATOM 1023 N N . GLY A 1 132 ? 1.523 -6.763 7.726 1.00 90.00 132 GLY A N 1
ATOM 1024 C CA . GLY A 1 132 ? 1.787 -8.080 7.153 1.00 90.00 132 GLY A CA 1
ATOM 1025 C C . GLY A 1 132 ? 2.224 -9.113 8.187 1.00 90.00 132 GLY A C 1
ATOM 1026 O O . GLY A 1 132 ? 2.228 -8.848 9.383 1.00 90.00 132 GLY A O 1
ATOM 1027 N N . ASP A 1 133 ? 2.576 -10.298 7.691 1.00 87.44 133 ASP A N 1
ATOM 1028 C CA . ASP A 1 133 ? 3.136 -11.401 8.473 1.00 87.44 133 ASP A CA 1
ATOM 1029 C C . ASP A 1 133 ? 4.378 -11.974 7.756 1.00 87.44 133 ASP A C 1
ATOM 1031 O O . ASP A 1 133 ? 4.238 -12.529 6.657 1.00 87.44 133 ASP A O 1
ATOM 1035 N N . PRO A 1 134 ? 5.595 -11.808 8.305 1.00 88.69 134 PRO A N 1
ATOM 1036 C CA . PRO A 1 134 ? 5.904 -11.006 9.490 1.00 88.69 134 PRO A CA 1
ATOM 1037 C C . PRO A 1 134 ? 5.791 -9.497 9.203 1.00 88.69 134 PRO A C 1
ATOM 1039 O O . PRO A 1 134 ? 5.795 -9.066 8.046 1.00 88.69 134 PRO A O 1
ATOM 1042 N N . ALA A 1 135 ? 5.760 -8.681 10.259 1.00 91.69 135 ALA A N 1
ATOM 1043 C CA . ALA A 1 135 ? 5.979 -7.241 10.141 1.00 91.69 135 ALA A CA 1
ATOM 1044 C C . ALA A 1 135 ? 7.426 -6.941 9.693 1.00 91.69 135 ALA A C 1
ATOM 1046 O O . ALA A 1 135 ? 8.371 -7.628 10.090 1.00 91.69 135 ALA A O 1
ATOM 1047 N N . PHE A 1 136 ? 7.610 -5.907 8.864 1.00 91.88 136 PHE A N 1
ATOM 1048 C CA . PHE A 1 136 ? 8.921 -5.532 8.317 1.00 91.88 136 PHE A CA 1
ATOM 1049 C C . PHE A 1 136 ? 9.392 -4.177 8.845 1.00 91.88 136 PHE A C 1
ATOM 1051 O O . PHE A 1 136 ? 8.976 -3.125 8.350 1.00 91.88 136 PHE A O 1
ATOM 1058 N N . ASP A 1 137 ? 10.311 -4.213 9.808 1.00 92.12 137 ASP A N 1
ATOM 1059 C CA . ASP A 1 137 ? 10.935 -3.021 10.380 1.00 92.12 137 ASP A CA 1
ATOM 1060 C C . ASP A 1 137 ? 12.095 -2.513 9.525 1.00 92.12 137 ASP A C 1
ATOM 1062 O O . ASP A 1 137 ? 12.989 -3.256 9.118 1.00 92.12 137 ASP A O 1
ATOM 1066 N N . THR A 1 138 ? 12.113 -1.204 9.285 1.00 90.25 138 THR A N 1
ATOM 1067 C CA . THR A 1 138 ? 13.140 -0.531 8.482 1.00 90.25 138 THR A CA 1
ATOM 1068 C C . THR A 1 138 ? 13.648 0.740 9.172 1.00 90.25 138 THR A C 1
ATOM 1070 O O . THR A 1 138 ? 13.319 1.857 8.769 1.00 90.25 138 THR A O 1
ATOM 1073 N N . PRO A 1 139 ? 14.451 0.633 10.245 1.00 87.44 139 PRO A N 1
ATOM 1074 C CA . PRO A 1 139 ? 15.017 1.809 10.901 1.00 87.44 139 PRO A CA 1
ATOM 1075 C C . PRO A 1 139 ? 15.809 2.692 9.911 1.00 87.44 139 PRO A C 1
ATOM 1077 O O . PRO A 1 139 ? 16.579 2.155 9.112 1.00 87.44 139 PRO A O 1
ATOM 1080 N N . PRO A 1 140 ? 15.661 4.034 9.941 1.00 87.69 140 PRO A N 1
ATOM 1081 C CA . PRO A 1 140 ? 14.874 4.844 10.882 1.00 87.69 140 PRO A CA 1
ATOM 1082 C C . PRO A 1 140 ? 13.448 5.186 10.390 1.00 87.69 140 PRO A C 1
ATOM 1084 O O . PRO A 1 140 ? 12.792 6.075 10.940 1.00 87.69 140 PRO A O 1
ATOM 1087 N N . PHE A 1 141 ? 12.982 4.561 9.309 1.00 89.12 141 PHE A N 1
ATOM 1088 C CA . PHE A 1 141 ? 11.716 4.899 8.652 1.00 89.12 141 PHE A CA 1
ATOM 1089 C C . PHE A 1 141 ? 10.492 4.334 9.373 1.00 89.12 141 PHE A C 1
ATOM 1091 O O . PHE A 1 141 ? 9.435 4.957 9.320 1.00 89.12 141 PHE A O 1
ATOM 1098 N N . GLY A 1 142 ? 10.657 3.218 10.085 1.00 91.94 142 GLY A N 1
ATOM 1099 C CA . GLY A 1 142 ? 9.596 2.554 10.840 1.00 91.94 142 GLY A CA 1
ATOM 1100 C C . GLY A 1 142 ? 9.208 1.210 10.240 1.00 91.94 142 GLY A C 1
ATOM 1101 O O . GLY A 1 142 ? 9.984 0.614 9.485 1.00 91.94 142 GLY A O 1
ATOM 1102 N N . THR A 1 143 ? 8.011 0.748 10.573 1.00 93.12 143 THR A N 1
ATOM 1103 C CA . THR A 1 143 ? 7.461 -0.530 10.119 1.00 93.12 143 THR A CA 1
ATOM 1104 C C . THR A 1 143 ? 6.641 -0.326 8.857 1.00 93.12 143 THR A C 1
ATOM 1106 O O . THR A 1 143 ? 5.921 0.662 8.716 1.00 93.12 143 THR A O 1
ATOM 1109 N N . LEU A 1 144 ? 6.791 -1.221 7.887 1.00 94.50 144 LEU A N 1
ATOM 1110 C CA . LEU A 1 144 ? 6.188 -1.066 6.570 1.00 94.50 144 LEU A CA 1
ATOM 1111 C C . LEU A 1 144 ? 4.666 -1.282 6.602 1.00 94.50 144 LEU A C 1
ATOM 1113 O O . LEU A 1 144 ? 4.171 -2.252 7.163 1.00 94.50 144 LEU A O 1
ATOM 1117 N N . CYS A 1 145 ? 3.925 -0.402 5.928 1.00 94.94 145 CYS A N 1
ATOM 1118 C CA . CYS A 1 145 ? 2.469 -0.441 5.831 1.00 94.94 145 CYS A CA 1
ATOM 1119 C C . CYS A 1 145 ? 2.015 -0.957 4.466 1.00 94.94 145 CYS A C 1
ATOM 1121 O O . CYS A 1 145 ? 2.274 -0.350 3.413 1.00 94.94 145 CYS A O 1
ATOM 1123 N N . PHE A 1 146 ? 1.256 -2.045 4.480 1.00 96.56 146 PHE A N 1
ATOM 1124 C CA . PHE A 1 146 ? 0.653 -2.621 3.286 1.00 96.56 146 PHE A CA 1
ATOM 1125 C C . PHE A 1 146 ? -0.762 -2.096 3.019 1.00 96.56 146 PHE A C 1
ATOM 1127 O O . PHE A 1 146 ? -1.140 -1.973 1.852 1.00 96.56 146 PHE A O 1
ATOM 1134 N N . GLY A 1 147 ? -1.492 -1.688 4.056 1.00 96.50 147 GLY A N 1
ATOM 1135 C CA . GLY A 1 147 ? -2.811 -1.072 3.939 1.00 96.50 147 GLY A CA 1
ATOM 1136 C C . GLY A 1 147 ? -3.337 -0.556 5.270 1.00 96.50 147 GLY A C 1
ATOM 1137 O O . GLY A 1 147 ? -2.657 -0.664 6.288 1.00 96.50 147 GLY A O 1
ATOM 1138 N N . ASP A 1 148 ? -4.547 -0.011 5.235 1.00 96.56 148 ASP A N 1
ATOM 1139 C CA . ASP A 1 148 ? -5.217 0.571 6.396 1.00 96.56 148 ASP A CA 1
ATOM 1140 C C . ASP A 1 148 ? -6.640 0.044 6.534 1.00 96.56 148 ASP A C 1
ATOM 1142 O O . ASP A 1 148 ? -7.306 -0.221 5.527 1.00 96.56 148 ASP A O 1
ATOM 1146 N N . LEU A 1 149 ? -7.113 -0.025 7.775 1.00 98.19 149 LEU A N 1
ATOM 1147 C CA . LEU A 1 149 ? -8.495 -0.314 8.124 1.00 98.19 149 LEU A CA 1
ATOM 1148 C C . LEU A 1 149 ? -8.985 0.742 9.115 1.00 98.19 149 LEU A C 1
ATOM 1150 O O . LEU A 1 149 ? -8.373 0.946 10.157 1.00 98.19 149 LEU A O 1
ATOM 1154 N N . GLU A 1 150 ? -10.091 1.406 8.801 1.00 97.75 150 GLU A N 1
ATOM 1155 C CA . GLU A 1 150 ? -10.729 2.396 9.670 1.00 97.75 150 GLU A CA 1
ATOM 1156 C C . GLU A 1 150 ? -12.165 1.962 9.958 1.00 97.75 150 GLU A C 1
ATOM 1158 O O . GLU A 1 150 ? -12.994 1.882 9.043 1.00 97.75 150 GLU A O 1
ATOM 1163 N N . LEU A 1 151 ? -12.461 1.708 11.231 1.00 98.00 151 LEU A N 1
ATOM 1164 C CA . LEU A 1 151 ? -13.814 1.502 11.727 1.00 98.00 151 LEU A CA 1
ATOM 1165 C C . LEU A 1 151 ? -14.348 2.828 12.268 1.00 98.00 151 LEU A C 1
ATOM 1167 O O . LEU A 1 151 ? -13.787 3.401 13.198 1.00 98.00 151 LEU A O 1
ATOM 1171 N N . GLN A 1 152 ? -15.437 3.310 11.681 1.00 96.38 152 GLN A N 1
ATOM 1172 C CA . GLN A 1 152 ? -16.074 4.576 12.041 1.00 96.38 152 GLN A CA 1
ATOM 1173 C C . GLN A 1 152 ? -17.301 4.338 12.935 1.00 96.38 152 GLN A C 1
ATOM 1175 O O . GLN A 1 152 ? -17.992 3.327 12.783 1.00 96.38 152 GLN A O 1
ATOM 1180 N N . GLU A 1 153 ? -17.637 5.313 13.787 1.00 94.12 153 GLU A N 1
ATOM 1181 C CA . GLU A 1 153 ? -18.812 5.297 14.684 1.00 94.12 153 GLU A CA 1
ATOM 1182 C C . GLU A 1 153 ? -20.136 4.967 13.968 1.00 94.12 153 GLU A C 1
ATOM 1184 O O . GLU A 1 153 ? -21.031 4.351 14.534 1.00 94.12 153 GLU A O 1
ATOM 1189 N N . ASN A 1 154 ? -20.268 5.304 12.683 1.00 94.69 154 ASN A N 1
ATOM 1190 C CA . ASN A 1 154 ? -21.456 4.995 11.878 1.00 94.69 154 ASN A CA 1
ATOM 1191 C C . ASN A 1 154 ? -21.518 3.534 11.373 1.00 94.69 154 ASN A C 1
ATOM 1193 O O . ASN A 1 154 ? -22.245 3.245 10.418 1.00 94.69 154 ASN A O 1
ATOM 1197 N N . HIS A 1 155 ? -20.740 2.630 11.972 1.00 95.56 155 HIS A N 1
ATOM 1198 C CA . HIS A 1 155 ? -20.642 1.212 11.614 1.00 95.56 155 HIS A CA 1
ATOM 1199 C C . HIS A 1 155 ? -20.248 1.015 10.144 1.00 95.56 155 HIS A C 1
ATOM 1201 O O . HIS A 1 155 ? -20.835 0.209 9.408 1.00 95.56 155 HIS A O 1
ATOM 1207 N N . THR A 1 156 ? -19.262 1.797 9.710 1.00 97.56 156 THR A N 1
ATOM 1208 C CA . THR A 1 156 ? -18.629 1.673 8.400 1.00 97.56 156 THR A CA 1
ATOM 1209 C C . THR A 1 156 ? -17.186 1.246 8.588 1.00 97.56 156 THR A C 1
ATOM 1211 O O . THR A 1 156 ? -16.445 1.902 9.316 1.00 97.56 156 THR A O 1
ATOM 1214 N N . LEU A 1 157 ? -16.788 0.186 7.886 1.00 98.44 157 LEU A N 1
ATOM 1215 C CA . LEU A 1 157 ? -15.388 -0.200 7.749 1.00 98.44 157 LEU A CA 1
ATOM 1216 C C . LEU A 1 157 ? -14.884 0.280 6.391 1.00 98.44 157 LEU A C 1
ATOM 1218 O O . LEU A 1 157 ? -15.430 -0.099 5.348 1.00 98.44 157 LEU A O 1
ATOM 1222 N N . SER A 1 158 ? -13.848 1.108 6.416 1.00 98.25 158 SER A N 1
ATOM 1223 C CA . SER A 1 158 ? -13.115 1.537 5.229 1.00 98.25 158 SER A CA 1
ATOM 1224 C C . SER A 1 158 ? -11.765 0.831 5.204 1.00 98.25 158 SER A C 1
ATOM 1226 O O . SER A 1 158 ? -11.024 0.875 6.178 1.00 98.25 158 SER A O 1
ATOM 1228 N N . VAL A 1 159 ? -11.440 0.192 4.087 1.00 98.38 159 VAL A N 1
ATOM 1229 C CA . VAL A 1 159 ? -10.169 -0.504 3.860 1.00 98.38 159 VAL A CA 1
ATOM 1230 C C . VAL A 1 159 ? -9.451 0.201 2.726 1.00 98.38 159 VAL A C 1
ATOM 1232 O O . VAL A 1 159 ? -10.073 0.444 1.696 1.00 98.38 159 VAL A O 1
ATOM 1235 N N . SER A 1 160 ? -8.170 0.522 2.881 1.00 97.44 160 SER A N 1
ATOM 1236 C CA . SER A 1 160 ? -7.392 1.225 1.852 1.00 97.44 160 SER A CA 1
ATOM 1237 C C . SER A 1 160 ? -6.105 0.480 1.516 1.00 97.44 160 SER A C 1
ATOM 1239 O O . SER A 1 160 ? -5.398 0.006 2.404 1.00 97.44 160 SER A O 1
ATOM 1241 N N . GLY A 1 161 ? -5.781 0.395 0.224 1.00 96.31 161 GLY A N 1
ATOM 1242 C CA . GLY A 1 161 ? -4.591 -0.292 -0.280 1.00 96.31 161 GLY A CA 1
ATOM 1243 C C . GLY A 1 161 ? -3.999 0.396 -1.510 1.00 96.31 161 GLY A C 1
ATOM 1244 O O . GLY A 1 161 ? -4.704 1.054 -2.270 1.00 96.31 161 GLY A O 1
ATOM 1245 N N . LEU A 1 162 ? -2.685 0.240 -1.708 1.00 95.88 162 LEU A N 1
ATOM 1246 C CA . LEU A 1 162 ? -1.941 0.877 -2.807 1.00 95.88 162 LEU A CA 1
ATOM 1247 C C . LEU A 1 162 ? -1.781 0.006 -4.061 1.00 95.88 162 LEU A C 1
ATOM 1249 O O . LEU A 1 162 ? -1.113 0.434 -4.996 1.00 95.88 162 LEU A O 1
ATOM 1253 N N . SER A 1 163 ? -2.336 -1.202 -4.097 1.00 96.19 163 SER A N 1
ATOM 1254 C CA . SER A 1 163 ? -2.339 -2.066 -5.284 1.00 96.19 163 SER A CA 1
ATOM 1255 C C . SER A 1 163 ? -3.482 -3.074 -5.218 1.00 96.19 163 SER A C 1
ATOM 1257 O O . SER A 1 163 ? -4.084 -3.269 -4.159 1.00 96.19 163 SER A O 1
ATOM 1259 N N . ASP A 1 164 ? -3.769 -3.731 -6.343 1.00 95.38 164 ASP A N 1
ATOM 1260 C CA . ASP A 1 164 ? -4.743 -4.828 -6.405 1.00 95.38 164 ASP A CA 1
ATOM 1261 C C . ASP A 1 164 ? -4.316 -6.003 -5.514 1.00 95.38 164 ASP A C 1
ATOM 1263 O O . ASP A 1 164 ? -5.121 -6.474 -4.718 1.00 95.38 164 ASP A O 1
ATOM 1267 N N . ALA A 1 165 ? -3.031 -6.377 -5.532 1.00 95.50 165 ALA A N 1
ATOM 1268 C CA . ALA A 1 165 ? -2.493 -7.433 -4.672 1.00 95.50 165 ALA A CA 1
ATOM 1269 C C . ALA A 1 165 ? -2.644 -7.119 -3.170 1.00 95.50 165 ALA A C 1
ATOM 1271 O O . ALA A 1 165 ? -2.995 -7.987 -2.378 1.00 95.50 165 ALA A O 1
ATOM 1272 N N . ARG A 1 166 ? -2.410 -5.863 -2.757 1.00 96.50 166 ARG A N 1
ATOM 1273 C CA . ARG A 1 166 ? -2.619 -5.444 -1.359 1.00 96.50 166 ARG A CA 1
ATOM 1274 C C . ARG A 1 166 ? -4.096 -5.490 -0.976 1.00 96.50 166 ARG A C 1
ATOM 1276 O O . ARG A 1 166 ? -4.418 -5.951 0.112 1.00 96.50 166 ARG A O 1
ATOM 1283 N N . MET A 1 167 ? -4.980 -5.018 -1.856 1.00 97.69 167 MET A N 1
ATOM 1284 C CA . MET A 1 167 ? -6.420 -5.035 -1.598 1.00 97.69 167 MET A CA 1
ATOM 1285 C C . MET A 1 167 ? -6.960 -6.466 -1.505 1.00 97.69 167 MET A C 1
ATOM 1287 O O . MET A 1 167 ? -7.756 -6.744 -0.619 1.00 97.69 167 MET A O 1
ATOM 1291 N N . GLU A 1 168 ? -6.492 -7.386 -2.351 1.00 96.31 168 GLU A N 1
ATOM 1292 C CA . GLU A 1 168 ? -6.865 -8.803 -2.280 1.00 96.31 168 GLU A CA 1
ATOM 1293 C C . GLU A 1 168 ? -6.545 -9.405 -0.906 1.00 96.31 168 GLU A C 1
ATOM 1295 O O . GLU A 1 168 ? -7.433 -9.958 -0.264 1.00 96.31 168 GLU A O 1
ATOM 1300 N N . VAL A 1 169 ? -5.325 -9.198 -0.403 1.00 96.38 169 VAL A N 1
ATOM 1301 C CA . VAL A 1 169 ? -4.917 -9.690 0.924 1.00 96.38 169 VAL A CA 1
ATOM 1302 C C . VAL A 1 169 ? -5.740 -9.057 2.052 1.00 96.38 169 VAL A C 1
ATOM 1304 O O . VAL A 1 169 ? -6.145 -9.751 2.979 1.00 96.38 169 VAL A O 1
ATOM 1307 N N . LEU A 1 170 ? -6.025 -7.753 1.982 1.00 97.62 170 LEU A N 1
ATOM 1308 C CA . LEU A 1 170 ? -6.840 -7.067 2.996 1.00 97.62 170 LEU A CA 1
ATOM 1309 C C . LEU A 1 170 ? -8.299 -7.546 3.002 1.00 97.62 170 LEU A C 1
ATOM 1311 O O . LEU A 1 170 ? -8.927 -7.608 4.055 1.00 97.62 170 LEU A O 1
ATOM 1315 N N . LEU A 1 171 ? -8.861 -7.870 1.838 1.00 97.81 171 LEU A N 1
ATOM 1316 C CA . LEU A 1 171 ? -10.212 -8.421 1.752 1.00 97.81 171 LEU A CA 1
ATOM 1317 C C . LEU A 1 171 ? -10.254 -9.888 2.196 1.00 97.81 171 LEU A C 1
ATOM 1319 O O . LEU A 1 171 ? -11.226 -10.291 2.833 1.00 97.81 171 LEU A O 1
ATOM 1323 N N . ASP A 1 172 ? -9.205 -10.661 1.912 1.00 96.94 172 ASP A N 1
ATOM 1324 C CA . ASP A 1 172 ? -9.061 -12.040 2.386 1.00 96.94 172 ASP A CA 1
ATOM 1325 C C . ASP A 1 172 ? -8.933 -12.107 3.916 1.00 96.94 172 ASP A C 1
ATOM 1327 O O . ASP A 1 172 ? -9.631 -12.897 4.555 1.00 96.94 172 ASP A O 1
ATOM 1331 N N . LEU A 1 173 ? -8.161 -11.189 4.514 1.00 97.00 173 LEU A N 1
ATOM 1332 C CA . LEU A 1 173 ? -8.075 -10.966 5.964 1.00 97.00 173 LEU A CA 1
ATOM 1333 C C . LEU A 1 173 ? -9.464 -10.817 6.608 1.00 97.00 173 LEU A C 1
ATOM 1335 O O . LEU A 1 173 ? -9.722 -11.386 7.665 1.00 97.00 173 LEU A O 1
ATOM 1339 N N . LEU A 1 174 ? -10.375 -10.088 5.959 1.00 97.75 174 LEU A N 1
ATOM 1340 C CA . LEU A 1 174 ? -11.735 -9.836 6.452 1.00 97.75 174 LEU A CA 1
ATOM 1341 C C . LEU A 1 174 ? -12.740 -10.938 6.084 1.00 97.75 174 LEU A C 1
ATOM 1343 O O . LEU A 1 174 ? -13.881 -10.916 6.556 1.00 97.75 174 LEU A O 1
ATOM 1347 N N . SER A 1 175 ? -12.357 -11.903 5.245 1.00 96.88 175 SER A N 1
ATOM 1348 C CA . SER A 1 175 ? -13.261 -12.945 4.753 1.00 96.88 175 SER A CA 1
ATOM 1349 C C . SER A 1 175 ? -13.937 -13.783 5.856 1.00 96.88 175 SER A C 1
ATOM 1351 O O . SER A 1 175 ? -15.130 -14.084 5.693 1.00 96.88 175 SER A O 1
ATOM 1353 N N . PRO A 1 176 ? -13.299 -14.092 7.014 1.00 97.69 176 PRO A N 1
ATOM 1354 C CA . PRO A 1 176 ? -13.952 -14.844 8.089 1.00 97.69 176 PRO A CA 1
ATOM 1355 C C . PRO A 1 176 ? -15.178 -14.132 8.672 1.00 97.69 176 PRO A C 1
ATOM 1357 O O . PRO A 1 176 ? -16.113 -14.792 9.130 1.00 97.69 176 PRO A O 1
ATOM 1360 N N . LEU A 1 177 ? -15.211 -12.797 8.603 1.00 97.12 177 LEU A N 1
ATOM 1361 C CA . LEU A 1 177 ? -16.295 -11.966 9.129 1.00 97.12 177 LEU A CA 1
ATOM 1362 C C . LEU A 1 177 ? -17.543 -11.949 8.239 1.00 97.12 177 LEU A C 1
ATOM 1364 O O . LEU A 1 177 ? -18.610 -11.539 8.692 1.00 97.12 177 LEU A O 1
ATOM 1368 N N . ARG A 1 178 ? -17.432 -12.391 6.976 1.00 95.69 178 ARG A N 1
ATOM 1369 C CA . ARG A 1 178 ? -18.551 -12.478 6.017 1.00 95.69 178 ARG A CA 1
ATOM 1370 C C . ARG A 1 178 ? -19.354 -11.174 5.895 1.00 95.69 178 ARG A C 1
ATOM 1372 O O . ARG A 1 178 ? -20.582 -11.195 5.837 1.00 95.69 178 ARG A O 1
ATOM 1379 N N . LEU A 1 179 ? -18.662 -10.038 5.794 1.00 95.75 179 LEU A N 1
ATOM 1380 C CA . LEU A 1 179 ? -19.257 -8.689 5.754 1.00 95.75 179 LEU A CA 1
ATOM 1381 C C . LEU A 1 179 ? -20.033 -8.359 4.457 1.00 95.75 179 LEU A C 1
ATOM 1383 O O . LEU A 1 179 ? -20.513 -7.239 4.288 1.00 95.75 179 LEU A O 1
ATOM 1387 N N . GLY A 1 180 ? -20.163 -9.315 3.533 1.00 93.19 180 GLY A N 1
ATOM 1388 C CA . GLY A 1 180 ? -20.752 -9.114 2.209 1.00 93.19 180 GLY A CA 1
ATOM 1389 C C . GLY A 1 180 ? -19.765 -8.518 1.203 1.00 93.19 180 GLY A C 1
ATOM 1390 O O . GLY A 1 180 ? -18.552 -8.568 1.391 1.00 93.19 180 GLY A O 1
ATOM 1391 N N . THR A 1 181 ? -20.281 -7.985 0.094 1.00 95.00 181 THR A N 1
ATOM 1392 C CA . THR A 1 181 ? -19.456 -7.380 -0.962 1.00 95.00 181 THR A CA 1
ATOM 1393 C C . THR A 1 181 ? -19.232 -5.893 -0.674 1.00 95.00 181 THR A C 1
ATOM 1395 O O . THR A 1 181 ? -20.214 -5.149 -0.588 1.00 95.00 181 THR A O 1
ATOM 1398 N N . PRO A 1 182 ? -17.978 -5.422 -0.560 1.00 97.38 182 PRO A N 1
ATOM 1399 C CA . PRO A 1 182 ? -17.714 -4.007 -0.353 1.00 97.38 182 PRO A CA 1
ATOM 1400 C C . PRO A 1 182 ? -17.974 -3.193 -1.620 1.00 97.38 182 PRO A C 1
ATOM 1402 O O . PRO A 1 182 ? -17.882 -3.686 -2.747 1.00 97.38 182 PRO A O 1
ATOM 1405 N N . LYS A 1 183 ? -18.215 -1.895 -1.442 1.00 97.69 183 LYS A N 1
ATOM 1406 C CA . LYS A 1 183 ? -18.139 -0.927 -2.542 1.00 97.69 183 LYS A CA 1
ATOM 1407 C C . LYS A 1 183 ? -16.683 -0.528 -2.737 1.00 97.69 183 LYS A C 1
ATOM 1409 O O . LYS A 1 183 ? -16.105 0.071 -1.835 1.00 97.69 183 LYS A O 1
ATOM 1414 N N . ILE A 1 184 ? -16.113 -0.859 -3.893 1.00 97.00 184 ILE A N 1
ATOM 1415 C CA . ILE A 1 184 ? -14.722 -0.534 -4.225 1.00 97.00 184 ILE A CA 1
ATOM 1416 C C . ILE A 1 184 ? -14.673 0.742 -5.063 1.00 97.00 184 ILE A C 1
ATOM 1418 O O . ILE A 1 184 ? -15.360 0.856 -6.080 1.00 97.00 184 ILE A O 1
ATOM 1422 N N . GLN A 1 185 ? -13.833 1.681 -4.644 1.00 96.62 185 GLN A N 1
ATOM 1423 C CA . GLN A 1 185 ? -13.472 2.879 -5.384 1.00 96.62 185 GLN A CA 1
ATOM 1424 C C . GLN A 1 185 ? -11.978 2.845 -5.696 1.00 96.62 185 GLN A C 1
ATOM 1426 O O . GLN A 1 185 ? -11.163 2.494 -4.849 1.00 96.62 185 GLN A O 1
ATOM 1431 N N . ARG A 1 186 ? -11.628 3.241 -6.918 1.00 94.31 186 ARG A N 1
ATOM 1432 C CA . ARG A 1 186 ? -10.243 3.413 -7.358 1.00 94.31 186 ARG A CA 1
ATOM 1433 C C . ARG A 1 186 ? -9.955 4.890 -7.503 1.00 94.31 186 ARG A C 1
ATOM 1435 O O . ARG A 1 186 ? -10.727 5.600 -8.151 1.00 94.31 186 ARG A O 1
ATOM 1442 N N . ASP A 1 187 ? -8.843 5.322 -6.935 1.00 89.12 187 ASP A N 1
ATOM 1443 C CA . ASP A 1 187 ? -8.424 6.708 -7.005 1.00 89.12 187 ASP A CA 1
ATOM 1444 C C . ASP A 1 187 ? -7.463 6.902 -8.175 1.00 89.12 187 ASP A C 1
ATOM 1446 O O . ASP A 1 187 ? -6.644 6.043 -8.516 1.00 89.12 187 ASP A O 1
ATOM 1450 N N . ALA A 1 188 ? -7.582 8.054 -8.831 1.00 84.81 188 ALA A N 1
ATOM 1451 C CA . ALA A 1 188 ? -6.666 8.408 -9.897 1.00 84.81 188 ALA A CA 1
ATOM 1452 C C . ALA A 1 188 ? -5.265 8.615 -9.311 1.00 84.81 188 ALA A C 1
ATOM 1454 O O . ALA A 1 188 ? -5.084 9.387 -8.371 1.00 84.81 188 ALA A O 1
ATOM 1455 N N . PHE A 1 189 ? -4.269 7.965 -9.908 1.00 82.19 189 PHE A N 1
ATOM 1456 C CA . PHE A 1 189 ? -2.870 8.191 -9.574 1.00 82.19 189 PHE A CA 1
ATOM 1457 C C . PHE A 1 189 ? -2.200 9.007 -10.688 1.00 82.19 189 PHE A C 1
ATOM 1459 O O . PHE A 1 189 ? -2.387 8.674 -11.868 1.00 82.19 189 PHE A O 1
ATOM 1466 N N . PRO A 1 190 ? -1.467 10.091 -10.363 1.00 81.06 190 PRO A N 1
ATOM 1467 C CA . PRO A 1 190 ? -0.906 10.967 -11.380 1.00 81.06 190 PRO A CA 1
ATOM 1468 C C . PRO A 1 190 ? 0.077 10.216 -12.281 1.00 81.06 190 PRO A C 1
ATOM 1470 O O . PRO A 1 190 ? 0.795 9.311 -11.854 1.00 81.06 190 PRO A O 1
ATOM 1473 N N . ARG A 1 191 ? 0.117 10.606 -13.558 1.00 82.94 191 ARG A N 1
ATOM 1474 C CA . ARG A 1 191 ? 1.162 10.148 -14.475 1.00 82.94 191 ARG A CA 1
ATOM 1475 C C . ARG A 1 191 ? 2.361 11.066 -14.329 1.00 82.94 191 ARG A C 1
ATOM 1477 O O . ARG A 1 191 ? 2.253 12.257 -14.598 1.00 82.94 191 ARG A O 1
ATOM 1484 N N . LEU A 1 192 ? 3.494 10.492 -13.949 1.00 83.56 192 LEU A N 1
ATOM 1485 C CA . LEU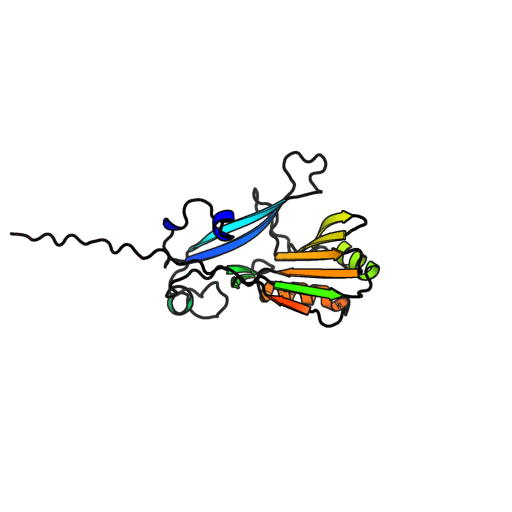 A 1 192 ? 4.748 11.219 -13.843 1.00 83.56 192 LEU A CA 1
ATOM 1486 C C . LEU A 1 192 ? 5.553 11.023 -15.127 1.00 83.56 192 LEU A C 1
ATOM 1488 O O . LEU A 1 192 ? 6.060 9.932 -15.382 1.00 83.56 192 LEU A O 1
ATOM 1492 N N . GLU A 1 193 ? 5.672 12.062 -15.945 1.00 89.25 193 GLU A N 1
ATOM 1493 C CA . GLU A 1 193 ? 6.459 12.002 -17.180 1.00 89.25 193 GLU A CA 1
ATOM 1494 C C . GLU A 1 193 ? 7.943 11.748 -16.879 1.00 89.25 193 GLU A C 1
ATOM 1496 O O . GLU A 1 193 ? 8.520 12.290 -15.932 1.00 89.25 193 GLU A O 1
ATOM 1501 N N . LYS A 1 194 ? 8.587 10.915 -17.698 1.00 88.62 194 LYS A N 1
ATOM 1502 C CA . LYS A 1 194 ? 10.032 10.711 -17.611 1.00 88.62 194 LYS A CA 1
ATOM 1503 C C . LYS A 1 194 ? 10.748 11.918 -18.216 1.00 88.62 194 LYS A C 1
ATOM 1505 O O . LYS A 1 194 ? 10.344 12.399 -19.278 1.00 88.62 194 LYS A O 1
ATOM 1510 N N . PRO A 1 195 ? 11.852 12.393 -17.614 1.00 83.38 195 PRO A N 1
ATOM 1511 C CA . PRO A 1 195 ? 12.665 13.421 -18.243 1.00 83.38 195 PRO A CA 1
ATOM 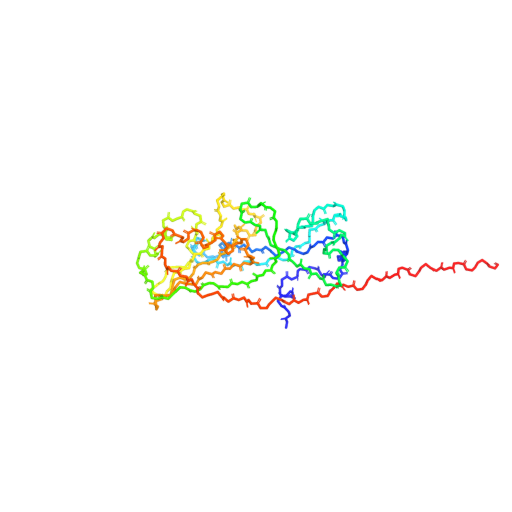1512 C C . PRO A 1 195 ? 13.139 12.950 -19.624 1.00 83.38 195 PRO A C 1
ATOM 1514 O O . PRO A 1 195 ? 13.637 11.833 -19.788 1.00 83.38 195 PRO A O 1
ATOM 1517 N N . ALA A 1 196 ? 13.008 13.816 -20.630 1.00 74.44 196 ALA A N 1
ATOM 1518 C CA . ALA A 1 196 ? 13.536 13.532 -21.956 1.00 74.44 196 ALA A CA 1
ATOM 1519 C C . ALA A 1 196 ? 15.053 13.315 -21.856 1.00 74.44 196 ALA A C 1
ATOM 1521 O O . ALA A 1 196 ? 15.780 14.168 -21.336 1.00 74.44 196 ALA A O 1
ATOM 1522 N N . ARG A 1 197 ? 15.548 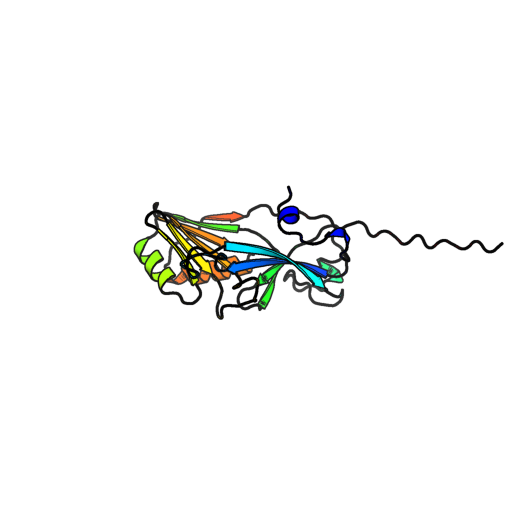12.183 -22.375 1.00 64.81 197 ARG A N 1
ATOM 1523 C CA . ARG A 1 197 ? 16.990 11.916 -22.447 1.00 64.81 197 ARG A CA 1
ATOM 1524 C C . ARG A 1 197 ? 17.656 13.090 -23.165 1.00 64.81 197 ARG A C 1
ATOM 1526 O O . ARG A 1 197 ? 17.436 13.297 -24.359 1.00 64.81 197 ARG A O 1
ATOM 1533 N N . LYS A 1 198 ? 18.501 13.853 -22.460 1.00 56.62 198 LYS A N 1
ATOM 1534 C CA . LYS A 1 198 ? 19.412 14.803 -23.107 1.00 56.62 198 LYS A CA 1
ATOM 1535 C C . LYS A 1 198 ? 20.354 13.969 -23.966 1.00 56.62 198 LYS A C 1
ATOM 1537 O O . LYS A 1 198 ? 21.328 13.418 -23.462 1.00 56.62 198 LYS A O 1
ATOM 1542 N N . THR A 1 199 ? 20.060 13.839 -25.259 1.00 46.25 199 THR A N 1
ATOM 1543 C CA . THR A 1 199 ? 20.999 13.255 -26.217 1.00 46.25 199 THR A CA 1
ATOM 1544 C C . THR A 1 199 ? 22.305 14.017 -26.070 1.00 46.25 199 THR A C 1
ATOM 1546 O O . THR A 1 199 ? 22.343 15.225 -26.333 1.00 46.25 199 THR A O 1
ATOM 1549 N N . SER A 1 200 ? 23.361 13.349 -25.605 1.00 45.81 200 SER A N 1
ATOM 1550 C CA . SER A 1 200 ? 24.682 13.954 -25.570 1.00 45.81 200 SER A CA 1
ATOM 1551 C C . SER A 1 200 ? 24.991 14.396 -26.998 1.00 45.81 200 SER A C 1
ATOM 1553 O O . SER A 1 200 ? 25.080 13.591 -27.927 1.00 45.81 200 SER A O 1
ATOM 1555 N N . ARG A 1 201 ? 25.066 15.714 -27.222 1.00 44.03 201 ARG A N 1
ATOM 1556 C CA . ARG A 1 201 ? 25.556 16.259 -28.486 1.00 44.03 201 ARG A CA 1
ATOM 1557 C C . ARG A 1 201 ? 26.998 15.779 -28.610 1.00 44.03 201 ARG A C 1
ATOM 1559 O O . ARG A 1 201 ? 27.910 16.432 -28.109 1.00 44.03 201 ARG A O 1
ATOM 1566 N N . ARG A 1 202 ? 27.217 14.640 -29.275 1.00 46.03 202 ARG A N 1
ATOM 1567 C CA . ARG A 1 202 ? 28.518 14.287 -29.844 1.00 46.03 202 ARG A CA 1
ATOM 1568 C C . ARG A 1 202 ? 28.905 15.470 -30.725 1.00 46.03 202 ARG A C 1
ATOM 1570 O O . ARG A 1 202 ? 28.405 15.605 -31.841 1.00 46.03 202 ARG A O 1
ATOM 1577 N N . LYS A 1 203 ? 29.755 16.366 -30.211 1.00 45.94 203 LYS A N 1
ATOM 1578 C CA . LYS A 1 203 ? 30.464 17.348 -31.031 1.00 45.94 203 LYS A CA 1
ATOM 1579 C C . LYS A 1 203 ? 31.209 16.526 -32.076 1.00 45.94 203 LYS A C 1
ATOM 1581 O O . LYS A 1 203 ? 32.232 15.921 -31.768 1.00 45.94 203 LYS A O 1
ATOM 1586 N N . ARG A 1 204 ? 30.678 16.465 -33.301 1.00 45.50 204 ARG A N 1
ATOM 1587 C CA . ARG A 1 204 ? 31.456 16.060 -34.470 1.00 45.50 204 ARG A CA 1
ATOM 1588 C C . ARG A 1 204 ? 32.639 17.022 -34.516 1.00 45.50 204 ARG A C 1
ATOM 1590 O O . ARG A 1 204 ? 32.466 18.181 -34.888 1.00 45.50 204 ARG A O 1
ATOM 1597 N N . ARG A 1 205 ? 33.817 16.573 -34.075 1.00 45.81 205 ARG A N 1
ATOM 1598 C CA . ARG A 1 205 ? 35.076 17.237 -34.410 1.00 45.81 205 ARG A CA 1
ATOM 1599 C C . ARG A 1 205 ? 35.155 17.205 -35.935 1.00 45.81 205 ARG A C 1
ATOM 1601 O O . ARG A 1 205 ? 35.400 16.152 -36.512 1.00 45.81 205 ARG A O 1
ATOM 1608 N N . ARG A 1 206 ? 34.859 18.335 -36.582 1.00 46.91 206 ARG A N 1
ATOM 1609 C CA . ARG A 1 206 ? 35.322 18.578 -37.946 1.00 46.91 206 ARG A CA 1
ATOM 1610 C C . ARG A 1 206 ? 36.832 18.726 -37.834 1.00 46.91 206 ARG A C 1
ATOM 1612 O O . ARG A 1 206 ? 37.305 19.695 -37.251 1.00 46.91 206 ARG A O 1
ATOM 1619 N N . ILE A 1 207 ? 37.540 17.704 -38.290 1.00 42.59 207 ILE A N 1
ATOM 1620 C CA . ILE A 1 207 ? 38.954 17.806 -38.620 1.00 42.59 207 ILE A CA 1
ATOM 1621 C C . ILE A 1 207 ? 38.972 18.539 -39.964 1.00 42.59 207 ILE A C 1
ATOM 1623 O O . ILE A 1 207 ? 38.393 18.041 -40.930 1.00 42.59 207 ILE A O 1
ATOM 1627 N N . PHE A 1 208 ? 39.519 19.749 -39.963 1.00 48.69 208 PHE A N 1
ATOM 1628 C CA . PHE A 1 208 ? 40.080 20.391 -41.145 1.00 48.69 208 PHE A CA 1
ATOM 1629 C C . PHE A 1 208 ? 41.591 20.383 -40.964 1.00 48.69 208 PHE A C 1
ATOM 1631 O O . PHE A 1 208 ? 42.017 20.593 -39.803 1.00 48.69 208 PHE A O 1
#

Foldseek 3Di:
DAPVVVADDDDPLVDDLQFFAKEKWKAWFADPPPPDSLEAIDIDIHIDTDGFDQQPQHLQPPRDGSVVPQRPDQWGFYWYAFAVSPTTHTFWKKKWKFAPAPLVVVVVLQVPDPQWRWNDDDLFKTKIFGQHVVWDADPPRHTTGQWMWMQGNNRMIMIIGGHPNSVVVVVVSCVVRCSDGTDMDIDDHDTGGHPDPPPPPPPPPPDD

Radius of gyration: 20.56 Å; chains: 1; bounding box: 64×35×67 Å

pLDDT: mean 87.89, std 14.31, range [42.59, 98.44]